Protein AF-A0A915M3C2-F1 (afdb_monomer)

Nearest PDB structures (foldseek):
  8i0p-assembly1_A  TM=9.711E-01  e=4.706E-33  Homo sapiens
  7abi-assembly1_A  TM=9.222E-01  e=9.169E-33  Homo sapiens
  7abg-assembly1_A  TM=9.222E-01  e=1.681E-32  Homo sapiens
  5m59-assembly2_F  TM=9.500E-01  e=2.027E-28  Thermochaetoides thermophila
  5m59-assembly4_B  TM=9.617E-01  e=8.687E-28  Thermochaetoides thermophila

Mean predicted aligned error: 11.45 Å

Secondary structure (DSSP, 8-state):
--HHHHHHHHHHHHHHHTT---PEEEEEE-TTSPEEEEEE--TTSS-----SS-HHHHHHHHTTHHHHTTSEEE--TT--SSSPEEEEEHHHHHHHHHTS-SSS--EEEEEEE--TT-TTEEEEEEEE--S-EE-SS-EE--SSPP--GGGTT-EEEEEEEEESS--SS--HHHHHHHHHHHHHHT--TTT-EEEEEEEETTEEEEEEEEE-HHHHHHHHH----SSS-TT--GGGEEE--EEEESS--

Foldseek 3Di:
DDPVVVVVVVVVVVVVVVPPQPWDWDWDADPVGDIDIDTHSDPPVVPPPDPPDPVVVFVVVLQCLLLQLVAEAEDPPQADPDAAEEEEESVVVSVQSSPDTLFWKFKWWWKFADDPVDRSYTYTDDTHGADWTGGLQDIDHDLDDDDDPVRPRIATQAMEMEHNADDPADFLRNLLVRLCSCVSVVHDQRRHWYWYWYDDVSYTYIWIKGFDPVSSVCSPPDPDPDRDGPPDDRNGMGTHHYHYDNPHD

pLDDT: mean 87.04, std 15.81, range [45.31, 98.75]

InterPro domains:
  IPR000555 JAB1/MPN/MOV34 metalloenzyme domain [PF01398] (82-181)
  IPR000555 JAB1/MPN/MOV34 metalloenzyme domain [SM00232] (81-214)
  IPR012984 PROCT domain [PF08084] (193-248)
  IPR027652 Pre-mRNA-processing-splicing factor 8 [PTHR11140] (1-248)
  IPR037518 MPN domain [PS50249] (85-215)

Organism: Meloidogyne javanica (NCBI:txid6303)

Radius of gyration: 26.61 Å; Cα contacts (8 Å, |Δi|>4): 424; chains: 1; bounding box: 48×57×86 Å

Solvent-accessible surface area (backbone atoms only — not comparable to full-atom values): 14373 Å² total; per-residue (Å²): 140,63,71,68,61,56,52,52,53,51,53,53,48,53,57,56,61,74,62,60,67,78,56,51,71,48,80,47,68,50,102,86,68,51,81,45,76,47,74,46,66,63,72,75,81,72,57,74,86,69,68,91,67,60,58,66,62,50,54,60,56,30,74,52,36,60,60,22,62,78,38,70,45,68,63,71,77,85,43,54,96,73,74,57,39,36,36,42,27,46,66,63,51,46,50,56,54,43,74,46,51,74,51,39,24,46,59,29,42,31,28,19,43,52,53,97,89,39,80,52,35,37,38,48,61,45,74,46,72,69,78,67,54,44,38,65,85,49,65,50,71,65,90,71,74,92,83,57,80,92,46,73,89,39,46,75,37,35,34,35,33,44,31,44,57,76,63,101,58,85,52,68,60,53,45,24,49,51,22,43,50,31,66,76,66,70,51,58,58,88,63,26,32,45,34,44,38,14,47,46,92,77,25,33,41,32,40,37,32,30,57,31,76,68,18,34,58,49,16,54,71,57,80,67,85,58,93,78,40,89,86,74,56,80,76,25,43,44,47,37,46,66,45,80,35,87,88,56,114

Sequence (249 aa):
PSQQRQQIAEIEKQTKEQSQLTATTTKSVNKHGDEIISATTSNYETQTFSSRTEWRVRAISSTNLHLRTQHIYVNSDDVKDTGYTYILPKNILKKFITISDLRTQIAGYIYGISPPDNPHVKEIRCIILPPQWGTHQVVHLPNQLPQHEFLKDLEPLGWMHTQPNELPQLSPQDVTMHSKIIHQNQWDGERSVIVTCSFTPGSVSLTAYRLTPSGYEWGRNNTDKGNNPKGYLPSHYEKVQMLLSDRFL

Structure (mmCIF, N/CA/C/O backbone):
data_AF-A0A915M3C2-F1
#
_entry.id   AF-A0A915M3C2-F1
#
loop_
_atom_site.group_PDB
_atom_site.id
_atom_site.type_symbol
_atom_site.label_atom_id
_atom_site.label_alt_id
_atom_site.label_comp_id
_atom_site.label_asym_id
_atom_site.label_entity_id
_atom_site.label_seq_id
_atom_site.pdbx_PDB_ins_code
_atom_site.Cartn_x
_atom_site.Cartn_y
_atom_site.Cartn_z
_atom_site.occupancy
_atom_site.B_iso_or_equiv
_atom_site.auth_seq_id
_atom_site.auth_comp_id
_atom_site.auth_asym_id
_atom_site.auth_atom_id
_atom_site.pdbx_PDB_model_num
ATOM 1 N N . PRO A 1 1 ? 9.561 36.415 56.291 1.00 51.59 1 PRO A N 1
ATOM 2 C CA . PRO A 1 1 ? 8.923 35.079 56.150 1.00 51.59 1 PRO A CA 1
ATOM 3 C C . PRO A 1 1 ? 8.039 35.063 54.890 1.00 51.59 1 PRO A C 1
ATOM 5 O O . PRO A 1 1 ? 6.980 35.674 54.879 1.00 51.59 1 PRO A O 1
ATOM 8 N N . SER A 1 2 ? 8.569 34.525 53.788 1.00 56.94 2 SER A N 1
ATOM 9 C CA . SER A 1 2 ? 8.128 34.794 52.411 1.00 56.94 2 SER A CA 1
ATOM 10 C C . SER A 1 2 ? 6.854 34.044 51.989 1.00 56.94 2 SER A C 1
ATOM 12 O O . SER A 1 2 ? 6.689 32.865 52.296 1.00 56.94 2 SER A O 1
ATOM 14 N N . GLN A 1 3 ? 6.001 34.718 51.206 1.00 54.69 3 GLN A N 1
ATOM 15 C CA . GLN A 1 3 ? 4.755 34.190 50.616 1.00 54.69 3 GLN A CA 1
ATOM 16 C C . GLN A 1 3 ? 4.956 32.897 49.796 1.00 54.69 3 GLN A C 1
ATOM 18 O O . GLN A 1 3 ? 4.073 32.046 49.757 1.00 54.69 3 GLN A O 1
ATOM 23 N N . GLN A 1 4 ? 6.150 32.679 49.232 1.00 57.00 4 GLN A N 1
ATOM 24 C CA . GLN A 1 4 ? 6.516 31.425 48.557 1.00 57.00 4 GLN A CA 1
ATOM 25 C C . GLN A 1 4 ? 6.449 30.190 49.471 1.00 57.00 4 GLN A C 1
ATOM 27 O O . GLN A 1 4 ? 6.062 29.121 49.011 1.00 57.00 4 GLN A O 1
ATOM 32 N N . ARG A 1 5 ? 6.775 30.305 50.768 1.00 60.06 5 ARG A N 1
ATOM 33 C CA . ARG A 1 5 ? 6.665 29.163 51.697 1.00 60.06 5 ARG A CA 1
ATOM 34 C C . ARG A 1 5 ? 5.214 28.799 52.012 1.00 60.06 5 ARG A C 1
ATOM 36 O O . ARG A 1 5 ? 4.943 27.635 52.277 1.00 60.06 5 ARG A O 1
ATOM 43 N N . GLN A 1 6 ? 4.295 29.764 51.968 1.00 60.78 6 GLN A N 1
ATOM 44 C CA . GLN A 1 6 ? 2.866 29.501 52.162 1.00 60.78 6 GLN A CA 1
ATOM 45 C C . GLN A 1 6 ? 2.251 28.812 50.937 1.00 60.78 6 GLN A C 1
ATOM 47 O O . GLN A 1 6 ? 1.520 27.844 51.112 1.00 60.78 6 GLN A O 1
ATOM 52 N N . GLN A 1 7 ? 2.635 29.211 49.719 1.00 60.62 7 GLN A N 1
ATOM 53 C CA . GLN A 1 7 ? 2.188 28.535 48.493 1.00 60.62 7 GLN A CA 1
ATOM 54 C C . GLN A 1 7 ? 2.705 27.093 48.390 1.00 60.62 7 GLN A C 1
ATOM 56 O O . GLN A 1 7 ? 1.958 26.202 48.002 1.00 60.62 7 GLN A O 1
ATOM 61 N N . ILE A 1 8 ? 3.954 26.828 48.791 1.00 62.38 8 ILE A N 1
ATOM 62 C CA . ILE A 1 8 ? 4.498 25.458 48.803 1.00 62.38 8 ILE A CA 1
ATOM 63 C C . ILE A 1 8 ? 3.765 24.586 49.835 1.00 62.38 8 ILE A C 1
ATOM 65 O O . ILE A 1 8 ? 3.443 23.438 49.541 1.00 62.38 8 ILE A O 1
ATOM 69 N N . ALA A 1 9 ? 3.432 25.138 51.007 1.00 64.06 9 ALA A N 1
ATOM 70 C CA . ALA A 1 9 ? 2.662 24.424 52.023 1.00 64.06 9 ALA A CA 1
ATOM 71 C C . ALA A 1 9 ? 1.217 24.129 51.575 1.00 64.06 9 ALA A C 1
ATOM 73 O O . ALA A 1 9 ? 0.686 23.074 51.913 1.00 64.06 9 ALA A O 1
ATOM 74 N N . GLU A 1 10 ? 0.586 25.018 50.799 1.00 62.12 10 GLU A N 1
ATOM 75 C CA . GLU A 1 10 ? -0.730 24.776 50.185 1.00 62.12 10 GLU A CA 1
ATOM 76 C C . GLU A 1 10 ? -0.678 23.705 49.089 1.00 62.12 10 GLU A C 1
ATOM 78 O O . GLU A 1 10 ? -1.546 22.833 49.057 1.00 62.12 10 GLU A O 1
ATOM 83 N N . ILE A 1 11 ? 0.362 23.707 48.247 1.00 60.25 11 ILE A N 1
ATOM 84 C CA . ILE A 1 11 ? 0.569 22.684 47.208 1.00 60.25 11 ILE A CA 1
ATOM 85 C C . ILE A 1 11 ? 0.847 21.310 47.842 1.00 60.25 11 ILE A C 1
ATOM 87 O O . ILE A 1 11 ? 0.288 20.302 47.405 1.00 60.25 11 ILE A O 1
ATOM 91 N N . GLU A 1 12 ? 1.641 21.242 48.915 1.00 59.09 12 GLU A N 1
ATOM 92 C CA . GLU A 1 12 ? 1.840 20.001 49.679 1.00 59.09 12 GLU A CA 1
ATOM 93 C C . GLU A 1 12 ? 0.549 19.522 50.360 1.00 59.09 12 GLU A C 1
ATOM 95 O O . GLU A 1 12 ? 0.303 18.314 50.423 1.00 59.09 12 GLU A O 1
ATOM 100 N N . LYS A 1 13 ? -0.305 20.443 50.834 1.00 56.78 13 LYS A N 1
ATOM 101 C CA . LYS A 1 13 ? -1.618 20.106 51.405 1.00 56.78 13 LYS A CA 1
ATOM 102 C C . LYS A 1 13 ? -2.566 19.537 50.347 1.00 56.78 13 LYS A C 1
ATOM 104 O O . LYS A 1 13 ? -3.162 18.492 50.587 1.00 56.78 13 LYS A O 1
ATOM 109 N N . GLN A 1 14 ? -2.626 20.147 49.162 1.00 50.62 14 GLN A N 1
ATOM 110 C CA . GLN A 1 14 ? -3.430 19.651 48.037 1.00 50.62 14 GLN A CA 1
ATOM 111 C C . GLN A 1 14 ? -2.932 18.293 47.516 1.00 50.62 14 GLN A C 1
ATOM 113 O O . GLN A 1 14 ? -3.736 17.420 47.194 1.00 50.62 14 GLN A O 1
ATOM 118 N N . THR A 1 15 ? -1.615 18.061 47.510 1.00 49.56 15 THR A N 1
ATOM 119 C CA . THR A 1 15 ? -1.029 16.770 47.099 1.00 49.56 15 THR A CA 1
ATOM 120 C C . THR A 1 15 ? -1.307 15.660 48.130 1.00 49.56 15 THR A C 1
ATOM 122 O O . THR A 1 15 ? -1.530 14.501 47.767 1.00 49.56 15 THR A O 1
ATOM 125 N N . LYS A 1 16 ? -1.371 16.001 49.428 1.00 50.16 16 LYS A N 1
ATOM 126 C CA . LYS A 1 16 ? -1.800 15.080 50.499 1.00 50.16 16 LYS A CA 1
ATOM 127 C C . LYS A 1 16 ? -3.303 14.792 50.487 1.00 50.16 16 LYS A C 1
ATOM 129 O O . LYS A 1 16 ? -3.703 13.683 50.821 1.00 50.16 16 LYS A O 1
ATOM 134 N N . GLU A 1 17 ? -4.136 15.745 50.078 1.00 46.75 17 GLU A N 1
ATOM 135 C CA . GLU A 1 17 ? -5.586 15.530 49.959 1.00 46.75 17 GLU A CA 1
ATOM 136 C C . GLU A 1 17 ? -5.953 14.689 48.723 1.00 46.75 17 GLU A C 1
ATOM 138 O O . GLU A 1 17 ? -6.854 13.858 48.803 1.00 46.75 17 GLU A O 1
ATOM 143 N N . GLN A 1 18 ? -5.193 14.777 47.622 1.00 45.31 18 GLN A N 1
ATOM 144 C CA . GLN A 1 18 ? -5.354 13.887 46.457 1.00 45.31 18 GLN A CA 1
ATOM 145 C C . GLN A 1 18 ? -4.865 12.445 46.675 1.00 45.31 18 GLN A C 1
ATOM 147 O O . GLN A 1 18 ? -5.149 11.570 45.858 1.00 45.31 18 GLN A O 1
ATOM 152 N N . SER A 1 19 ? -4.155 12.175 47.773 1.00 46.22 19 SER A N 1
ATOM 153 C CA . SER A 1 19 ? -3.718 10.831 48.174 1.00 46.22 19 SER A CA 1
ATOM 154 C C . SER A 1 19 ? -4.586 10.230 49.288 1.00 46.22 19 SER A C 1
ATOM 156 O O . SER A 1 19 ? -4.181 9.279 49.957 1.00 46.22 19 SER A O 1
ATOM 158 N N . GLN A 1 20 ? -5.817 10.724 49.468 1.00 47.53 20 GLN A N 1
ATOM 159 C CA . GLN A 1 20 ? -6.833 9.990 50.217 1.00 47.53 20 GLN A CA 1
ATOM 160 C C . GLN A 1 20 ? -7.342 8.812 49.380 1.00 47.53 20 GLN A C 1
ATOM 162 O O . GLN A 1 20 ? -8.212 8.950 48.521 1.00 47.53 20 GLN A O 1
ATOM 167 N N . LEU A 1 21 ? -6.782 7.632 49.652 1.00 49.56 21 LEU A N 1
ATOM 168 C CA . LEU A 1 21 ? -7.315 6.335 49.236 1.00 49.56 21 LEU A CA 1
ATOM 169 C C . LEU A 1 21 ? -8.803 6.269 49.616 1.00 49.56 21 LEU A C 1
ATOM 171 O O . LEU A 1 21 ? -9.144 6.132 50.791 1.00 49.56 21 LEU A O 1
ATOM 175 N N . THR A 1 22 ? -9.699 6.406 48.639 1.00 52.72 22 THR A N 1
ATOM 176 C CA . THR A 1 22 ? -11.142 6.298 48.871 1.00 52.72 22 THR A CA 1
ATOM 177 C C . THR A 1 22 ? -11.473 4.822 49.087 1.00 52.72 22 THR A C 1
ATOM 179 O O . THR A 1 22 ? -11.642 4.061 48.137 1.00 52.72 22 THR A O 1
ATOM 182 N N . ALA A 1 23 ? -11.491 4.387 50.348 1.00 56.16 23 ALA A N 1
ATOM 183 C CA . ALA A 1 23 ? -11.827 3.014 50.703 1.00 56.16 23 ALA A CA 1
ATOM 184 C C . ALA A 1 23 ? -13.285 2.727 50.317 1.00 56.16 23 ALA A C 1
ATOM 186 O O . ALA A 1 23 ? -14.209 3.343 50.850 1.00 56.16 23 ALA A O 1
ATOM 187 N N . THR A 1 24 ? -13.508 1.795 49.390 1.00 56.91 24 THR A N 1
ATOM 188 C CA . THR A 1 24 ? -14.869 1.396 49.011 1.00 56.91 24 THR A CA 1
ATOM 189 C C . THR A 1 24 ? -15.350 0.341 50.000 1.00 56.91 24 THR A C 1
ATOM 191 O O . THR A 1 24 ? -14.728 -0.711 50.150 1.00 56.91 24 THR A O 1
ATOM 194 N N . THR A 1 25 ? -16.435 0.632 50.721 1.00 67.94 25 THR A N 1
ATOM 195 C CA . THR A 1 25 ? -17.035 -0.307 51.678 1.00 67.94 25 THR A CA 1
ATOM 196 C C . THR A 1 25 ? -18.137 -1.108 50.992 1.00 67.94 25 THR A C 1
ATOM 198 O O . THR A 1 25 ? -19.118 -0.534 50.527 1.00 67.94 25 THR A O 1
ATOM 201 N N . THR A 1 26 ? -17.996 -2.432 50.943 1.00 69.62 26 THR A N 1
ATOM 202 C CA . THR A 1 26 ? -19.038 -3.338 50.440 1.00 69.62 26 THR A CA 1
ATOM 203 C C . THR A 1 26 ? -19.725 -4.017 51.621 1.00 69.62 26 THR A C 1
ATOM 205 O O . THR A 1 26 ? -19.062 -4.647 52.446 1.00 69.62 26 THR A O 1
ATOM 208 N N . LYS A 1 27 ? -21.055 -3.891 51.705 1.00 72.69 27 LYS A N 1
ATOM 209 C CA . LYS A 1 27 ? -21.887 -4.634 52.660 1.00 72.69 27 LYS A CA 1
ATOM 210 C C . LYS A 1 27 ? -22.440 -5.890 51.993 1.00 72.69 27 LYS A C 1
ATOM 212 O O . LYS A 1 27 ? -23.071 -5.800 50.943 1.00 72.69 27 LYS A O 1
ATOM 217 N N . SER A 1 28 ? -22.227 -7.045 52.610 1.00 72.44 28 SER A N 1
ATOM 218 C CA . SER A 1 28 ? -22.814 -8.325 52.197 1.00 72.44 28 SER A CA 1
ATOM 219 C C . SER A 1 28 ? -23.406 -9.037 53.412 1.00 72.44 28 SER A C 1
ATOM 221 O O . SER A 1 28 ? -23.013 -8.747 54.538 1.00 72.44 28 SER A O 1
ATOM 223 N N . VAL A 1 29 ? -24.371 -9.933 53.209 1.00 72.88 29 VAL A N 1
ATOM 224 C CA . VAL A 1 29 ? -25.050 -10.653 54.299 1.00 72.88 29 VAL A CA 1
ATOM 225 C C . VAL A 1 29 ? -24.794 -12.144 54.132 1.00 72.88 29 VAL A C 1
ATOM 227 O O . VAL A 1 29 ? -24.923 -12.677 53.028 1.00 72.88 29 VAL A O 1
ATOM 230 N N . ASN A 1 30 ? -24.390 -12.820 55.208 1.00 68.06 30 ASN A N 1
ATOM 231 C CA . ASN A 1 30 ? -24.167 -14.263 55.170 1.00 68.06 30 ASN A CA 1
ATOM 232 C C . ASN A 1 30 ? -25.503 -15.040 55.221 1.00 68.06 30 ASN A C 1
ATOM 234 O O . ASN A 1 30 ? -26.569 -14.487 55.486 1.00 68.06 30 ASN A O 1
ATOM 238 N N . LYS A 1 31 ? -25.458 -16.361 55.011 1.00 64.44 31 LYS A N 1
ATOM 239 C CA . LYS A 1 31 ? -26.645 -17.243 55.060 1.00 64.44 31 LYS A CA 1
ATOM 240 C C . LYS A 1 31 ? -27.363 -17.296 56.424 1.00 64.44 31 LYS A C 1
ATOM 242 O O . LYS A 1 31 ? -28.424 -17.902 56.517 1.00 64.44 31 LYS A O 1
ATOM 247 N N . HIS A 1 32 ? -26.772 -16.714 57.466 1.00 68.62 32 HIS A N 1
ATOM 248 C CA . HIS A 1 32 ? -27.311 -16.632 58.823 1.00 68.62 32 HIS A CA 1
ATOM 249 C C . HIS A 1 32 ? -27.828 -15.226 59.178 1.00 68.62 32 HIS A C 1
ATOM 251 O O . HIS A 1 32 ? -28.360 -15.049 60.268 1.00 68.62 32 HIS A O 1
ATOM 257 N N . GLY A 1 33 ? -27.755 -14.257 58.255 1.00 68.69 33 GLY A N 1
ATOM 258 C CA . GLY A 1 33 ? -28.262 -12.898 58.457 1.00 68.69 33 GLY A CA 1
ATOM 259 C C . GLY A 1 33 ? -27.255 -11.912 59.056 1.00 68.69 33 GLY A C 1
ATOM 260 O O . GLY A 1 33 ? -27.627 -10.766 59.294 1.00 68.69 33 GLY A O 1
ATOM 261 N N . ASP A 1 34 ? -25.996 -12.307 59.265 1.00 72.56 34 ASP A N 1
ATOM 262 C CA . ASP A 1 34 ? -24.979 -11.401 59.804 1.00 72.56 34 ASP A CA 1
ATOM 263 C C . ASP A 1 34 ? -24.450 -10.460 58.713 1.00 72.56 34 ASP A C 1
ATOM 265 O O . ASP A 1 34 ? -24.088 -10.900 57.612 1.00 72.56 34 ASP A O 1
ATOM 269 N N . GLU A 1 35 ? -24.368 -9.164 59.032 1.00 69.50 35 GLU A N 1
ATOM 270 C CA . GLU A 1 35 ? -23.760 -8.157 58.160 1.00 69.50 35 GLU A CA 1
ATOM 271 C C . GLU A 1 35 ? -22.232 -8.312 58.138 1.00 69.50 35 GLU A C 1
ATOM 273 O O . GLU A 1 35 ? -21.544 -8.093 59.134 1.00 69.50 35 GLU A O 1
ATOM 278 N N . ILE A 1 36 ? -21.684 -8.632 56.967 1.00 70.12 36 ILE A N 1
ATOM 279 C CA . ILE A 1 36 ? -20.250 -8.599 56.685 1.00 70.12 36 ILE A CA 1
ATOM 280 C C . ILE A 1 36 ? -19.937 -7.278 55.980 1.00 70.12 36 ILE A C 1
ATOM 282 O O . ILE A 1 36 ? -20.388 -7.026 54.857 1.00 70.12 36 ILE A O 1
ATOM 286 N N . ILE A 1 37 ? -19.134 -6.441 56.636 1.00 70.38 37 ILE A N 1
ATOM 287 C CA . ILE A 1 37 ? -18.667 -5.157 56.110 1.00 70.38 37 ILE A CA 1
ATOM 288 C C . ILE A 1 37 ? -17.200 -5.316 55.702 1.00 70.38 37 ILE A C 1
ATOM 290 O O . ILE A 1 37 ? -16.331 -5.440 56.561 1.00 70.38 37 ILE A O 1
ATOM 294 N N . SER A 1 38 ? -16.922 -5.315 54.397 1.00 65.69 38 SER A N 1
ATOM 295 C CA . SER A 1 38 ? -15.554 -5.372 53.867 1.00 65.69 38 SER A CA 1
ATOM 296 C C . SER A 1 38 ? -15.143 -3.999 53.342 1.00 65.69 38 SER A C 1
ATOM 298 O O . SER A 1 38 ? -15.817 -3.439 52.475 1.00 65.69 38 SER A O 1
ATOM 300 N N . ALA A 1 39 ? -14.055 -3.441 53.872 1.00 60.50 39 ALA A N 1
ATOM 301 C CA . ALA A 1 39 ? -13.494 -2.167 53.433 1.00 60.50 39 ALA A CA 1
ATOM 302 C C . ALA A 1 39 ? -12.244 -2.424 52.584 1.00 60.50 39 ALA A C 1
ATOM 304 O O . ALA A 1 39 ? -11.220 -2.868 53.102 1.00 60.50 39 ALA A O 1
ATOM 305 N N . THR A 1 40 ? -12.324 -2.137 51.285 1.00 59.69 40 THR A N 1
ATOM 306 C CA . THR A 1 40 ? -11.204 -2.337 50.360 1.00 59.69 40 THR A CA 1
ATOM 307 C C . THR A 1 40 ? -10.531 -0.999 50.075 1.00 59.69 40 THR A C 1
ATOM 309 O O . THR A 1 40 ? -11.153 -0.073 49.555 1.00 59.69 40 THR A O 1
ATOM 312 N N . THR A 1 41 ? -9.249 -0.890 50.432 1.00 60.12 41 THR A N 1
ATOM 313 C CA . THR A 1 41 ? -8.418 0.320 50.278 1.00 60.12 41 THR A CA 1
ATOM 314 C C . THR A 1 41 ? -7.547 0.308 49.018 1.00 60.12 41 THR A C 1
ATOM 316 O O . THR A 1 41 ? -6.893 1.304 48.724 1.00 60.12 41 THR A O 1
ATOM 319 N N . SER A 1 42 ? -7.516 -0.797 48.264 1.00 56.03 42 SER A N 1
ATOM 320 C CA . SER A 1 42 ? -6.669 -0.948 47.075 1.00 56.03 42 SER A CA 1
ATOM 321 C C . SER A 1 42 ? -7.404 -0.542 45.793 1.00 56.03 42 SER A C 1
ATOM 323 O O . SER A 1 42 ? -8.381 -1.177 45.407 1.00 56.03 42 SER A O 1
ATOM 325 N N . ASN A 1 43 ? -6.879 0.463 45.082 1.00 53.41 43 ASN A N 1
ATOM 326 C CA . ASN A 1 43 ? -7.354 0.909 43.758 1.00 53.41 43 ASN A CA 1
ATOM 327 C C . ASN A 1 43 ? -7.222 -0.154 42.647 1.00 53.41 43 ASN A C 1
ATOM 329 O O . ASN A 1 43 ? -7.647 0.084 41.517 1.00 53.41 43 ASN A O 1
ATOM 333 N N . TYR A 1 44 ? -6.572 -1.287 42.923 1.00 52.06 44 TYR A N 1
ATOM 334 C CA . TYR A 1 44 ? -6.281 -2.313 41.923 1.00 52.06 44 TYR A CA 1
ATOM 335 C C . TYR A 1 44 ? -7.544 -3.045 41.440 1.00 52.06 44 TYR A C 1
ATOM 337 O O . TYR A 1 44 ? -7.662 -3.342 40.256 1.00 52.06 44 TYR A O 1
ATOM 345 N N . GLU A 1 45 ? -8.515 -3.282 42.324 1.00 53.91 45 GLU A N 1
ATOM 346 C CA . GLU A 1 45 ? -9.717 -4.075 42.010 1.00 53.91 45 GLU A CA 1
ATOM 347 C C . GLU A 1 45 ? -10.893 -3.227 41.490 1.00 53.91 45 GLU A C 1
ATOM 349 O O . GLU A 1 45 ? -11.825 -3.758 40.891 1.00 53.91 45 GLU A O 1
ATOM 354 N N . THR A 1 46 ? -10.834 -1.898 41.644 1.00 51.38 46 THR A N 1
ATOM 355 C CA . THR A 1 46 ? -11.799 -0.938 41.073 1.00 51.38 46 THR A CA 1
ATOM 356 C C . THR A 1 46 ? -11.465 -0.517 39.645 1.00 51.38 46 THR A C 1
ATOM 358 O O . THR A 1 46 ? -12.284 0.135 38.993 1.00 51.38 46 THR A O 1
ATOM 361 N N . GLN A 1 47 ? -10.295 -0.890 39.114 1.00 52.78 47 GLN A N 1
ATOM 362 C CA . GLN A 1 47 ? -10.012 -0.716 37.692 1.00 52.78 47 GLN A CA 1
ATOM 363 C C . GLN A 1 47 ? -10.825 -1.736 36.898 1.00 52.78 47 GLN A C 1
ATOM 365 O O . GLN A 1 47 ? -10.358 -2.824 36.569 1.00 52.78 47 GLN A O 1
ATOM 370 N N . THR A 1 48 ? -12.063 -1.371 36.562 1.00 49.34 48 THR A N 1
ATOM 371 C CA . THR A 1 48 ? -12.800 -2.051 35.500 1.00 49.34 48 THR A CA 1
ATOM 372 C C . THR A 1 48 ? -11.907 -2.047 34.265 1.00 49.34 48 THR A C 1
ATOM 374 O O . THR A 1 48 ? -11.584 -0.986 33.726 1.00 49.34 48 THR A O 1
ATOM 377 N N . PHE A 1 49 ? -11.464 -3.230 33.842 1.00 45.34 49 PHE A N 1
ATOM 378 C CA . PHE A 1 49 ? -10.705 -3.406 32.614 1.00 45.34 49 PHE A CA 1
ATOM 379 C C . PHE A 1 49 ? -11.601 -3.009 31.433 1.00 45.34 49 PHE A C 1
ATOM 381 O O . PHE A 1 49 ? -12.347 -3.809 30.878 1.00 45.34 49 PHE A O 1
ATOM 388 N N . SER A 1 50 ? -11.564 -1.731 31.069 1.00 49.69 50 SER A N 1
ATOM 389 C CA . SER A 1 50 ? -12.060 -1.248 29.790 1.00 49.69 50 SER A CA 1
ATOM 390 C C . SER A 1 50 ? -10.987 -1.579 28.762 1.00 49.69 50 SER A C 1
ATOM 392 O O . SER A 1 50 ? -9.867 -1.056 28.819 1.00 49.69 50 SER A O 1
ATOM 394 N N . SER A 1 51 ? -11.301 -2.463 27.813 1.00 48.28 51 SER A N 1
ATOM 395 C CA . SER A 1 51 ? -10.461 -2.588 26.630 1.00 48.28 51 SER A CA 1
ATOM 396 C C . SER A 1 51 ? -10.445 -1.219 25.944 1.00 48.28 51 SER A C 1
ATOM 398 O O . SER A 1 51 ? -11.454 -0.804 25.380 1.00 48.28 51 SER A O 1
ATOM 400 N N . ARG A 1 52 ? -9.304 -0.518 25.967 1.00 54.84 52 ARG A N 1
ATOM 401 C CA . ARG A 1 52 ? -9.130 0.822 25.360 1.00 54.84 52 ARG A CA 1
ATOM 402 C C . ARG A 1 52 ? -9.449 0.880 23.855 1.00 54.84 52 ARG A C 1
ATOM 404 O O . ARG A 1 52 ? -9.453 1.950 23.251 1.00 54.84 52 ARG A O 1
ATOM 411 N N . THR A 1 53 ? -9.687 -0.268 23.232 1.00 57.50 53 THR A N 1
ATOM 412 C CA . THR A 1 53 ? -10.204 -0.432 21.875 1.00 57.50 53 THR A CA 1
ATOM 413 C C . THR A 1 53 ? -11.677 -0.822 21.921 1.00 57.50 53 THR A C 1
ATOM 415 O O . THR A 1 53 ? -12.009 -2.005 21.936 1.00 57.50 53 THR A O 1
ATOM 418 N N . GLU A 1 54 ? -12.553 0.182 21.888 1.00 76.12 54 GLU A N 1
ATOM 419 C CA . GLU A 1 54 ? -14.001 0.038 21.691 1.00 76.12 54 GLU A CA 1
ATOM 420 C C . GLU A 1 54 ? -14.301 -0.569 20.308 1.00 76.12 54 GLU A C 1
ATOM 422 O O . GLU A 1 54 ? -14.584 0.125 19.326 1.00 76.12 54 GLU A O 1
ATOM 427 N N . TRP A 1 55 ? -14.191 -1.894 20.206 1.00 86.19 55 TRP A N 1
ATOM 428 C CA . TRP A 1 55 ? -14.438 -2.645 18.974 1.00 86.19 55 TRP A CA 1
ATOM 429 C C . TRP A 1 55 ? -15.866 -2.442 18.460 1.00 86.19 55 TRP A C 1
ATOM 431 O O . TRP A 1 55 ? -16.079 -2.464 17.254 1.00 86.19 55 TRP A O 1
ATOM 441 N N . ARG A 1 56 ? -16.833 -2.185 19.354 1.00 90.50 56 ARG A N 1
ATOM 442 C CA . ARG A 1 56 ? -18.233 -1.920 18.994 1.00 90.50 56 ARG A CA 1
ATOM 443 C C . ARG A 1 56 ? -18.374 -0.639 18.185 1.00 90.50 56 ARG A C 1
ATOM 445 O O . ARG A 1 56 ? -18.964 -0.660 17.111 1.00 90.50 56 ARG A O 1
ATOM 452 N N . VAL A 1 57 ? -17.785 0.456 18.671 1.00 90.50 57 VAL A N 1
ATOM 453 C CA . VAL A 1 57 ? -17.800 1.748 17.967 1.00 90.50 57 VAL A CA 1
ATOM 454 C C . VAL A 1 57 ? -17.137 1.605 16.600 1.00 90.50 57 VAL A C 1
ATOM 456 O O . VAL A 1 57 ? -17.662 2.080 15.600 1.00 90.50 57 VAL A O 1
ATOM 459 N N . ARG A 1 58 ? -16.013 0.884 16.531 1.00 91.00 58 ARG A N 1
ATOM 460 C CA . ARG A 1 58 ? -15.320 0.609 15.265 1.00 91.00 58 ARG A CA 1
ATOM 461 C C . ARG A 1 58 ? -16.129 -0.258 14.304 1.00 91.00 58 ARG A C 1
ATOM 463 O O . ARG A 1 58 ? -16.160 0.046 13.115 1.00 91.00 58 ARG A O 1
ATOM 470 N N . ALA A 1 59 ? -16.805 -1.288 14.803 1.00 93.19 59 ALA A N 1
ATOM 471 C CA . ALA A 1 59 ? -17.661 -2.151 13.997 1.00 93.19 59 ALA A CA 1
ATOM 472 C C . ALA A 1 59 ? -18.825 -1.360 13.384 1.00 93.19 59 ALA A C 1
ATOM 474 O O . ALA A 1 59 ? -19.069 -1.474 12.187 1.00 93.19 59 ALA A O 1
ATOM 475 N N . ILE A 1 60 ? -19.474 -0.495 14.175 1.00 93.69 60 ILE A N 1
ATOM 476 C CA . ILE A 1 60 ? -20.530 0.407 13.693 1.00 93.69 60 ILE A CA 1
ATOM 477 C C . ILE A 1 60 ? -19.968 1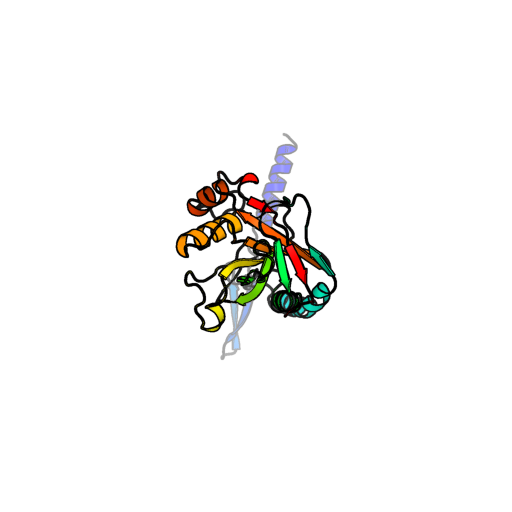.373 12.647 1.00 93.69 60 ILE A C 1
ATOM 479 O O . ILE A 1 60 ? -20.535 1.519 11.573 1.00 93.69 60 ILE A O 1
ATOM 483 N N . SER A 1 61 ? -18.823 2.007 12.903 1.00 92.62 61 SER A N 1
ATOM 484 C CA . SER A 1 61 ? -18.229 2.934 11.933 1.00 92.62 61 SER A CA 1
ATOM 485 C C . SER A 1 61 ? -17.810 2.248 10.628 1.00 92.62 61 SER A C 1
ATOM 487 O O . SER A 1 61 ? -17.903 2.853 9.559 1.00 92.62 61 SER A O 1
ATOM 489 N N . SER A 1 62 ? -17.379 0.985 10.693 1.00 94.00 62 SER A N 1
ATOM 490 C CA . SER A 1 62 ? -16.938 0.221 9.521 1.00 94.00 62 SER A CA 1
ATOM 491 C C . SER A 1 62 ? -18.086 -0.101 8.558 1.00 94.00 62 SER A C 1
ATOM 493 O O . SER A 1 62 ? -17.847 -0.219 7.357 1.00 94.00 62 SER A O 1
ATOM 495 N N . THR A 1 63 ? -19.348 -0.122 9.016 1.00 94.88 63 THR A N 1
ATOM 496 C CA . THR A 1 63 ? -20.506 -0.290 8.113 1.00 94.88 63 THR A CA 1
ATOM 497 C C . THR A 1 63 ? -20.618 0.844 7.094 1.00 94.88 63 THR A C 1
ATOM 499 O O . THR A 1 63 ? -21.180 0.657 6.017 1.00 94.88 63 THR A O 1
ATOM 502 N N . ASN A 1 64 ? -20.039 2.009 7.395 1.00 95.50 64 ASN A N 1
ATOM 503 C CA . ASN A 1 64 ? -20.076 3.199 6.548 1.00 95.50 64 ASN A CA 1
ATOM 504 C C . ASN A 1 64 ? -18.860 3.328 5.614 1.00 95.50 64 ASN A C 1
ATOM 506 O O . ASN A 1 64 ? -18.774 4.300 4.865 1.00 95.50 64 ASN A O 1
ATOM 510 N N . LEU A 1 65 ? -17.926 2.365 5.606 1.00 96.56 65 LEU A N 1
ATOM 511 C CA . LEU A 1 65 ? -16.742 2.410 4.730 1.00 96.56 65 LEU A CA 1
ATOM 512 C C . LEU A 1 65 ? -17.106 2.467 3.242 1.00 96.56 65 LEU A C 1
ATOM 514 O O . LEU A 1 65 ? -16.417 3.124 2.465 1.00 96.56 65 LEU A O 1
ATOM 518 N N . HIS A 1 66 ? -18.224 1.850 2.855 1.00 96.44 66 HIS A N 1
ATOM 519 C CA . HIS A 1 66 ? -18.718 1.876 1.480 1.00 96.44 66 HIS A CA 1
ATOM 520 C C . HIS A 1 66 ? -19.002 3.304 0.974 1.00 96.44 66 HIS A C 1
ATOM 522 O O . HIS A 1 66 ? -18.805 3.570 -0.209 1.00 96.44 66 HIS A O 1
ATOM 528 N N . LEU A 1 67 ? -19.390 4.247 1.844 1.00 97.38 67 LEU A N 1
ATOM 529 C CA . LEU A 1 67 ? -19.634 5.644 1.456 1.00 97.38 67 LEU A CA 1
ATOM 530 C C . LEU A 1 67 ? -18.352 6.321 0.958 1.00 97.38 67 LEU A C 1
ATOM 532 O O . LEU A 1 67 ? -18.373 7.059 -0.022 1.00 97.38 67 LEU A O 1
ATOM 536 N N . ARG A 1 68 ? -17.207 5.993 1.564 1.00 97.31 68 ARG A N 1
ATOM 537 C CA . ARG A 1 68 ? -15.899 6.544 1.176 1.00 97.31 68 ARG A CA 1
ATOM 538 C C . ARG A 1 68 ? -15.469 6.097 -0.218 1.00 97.31 68 ARG A C 1
ATOM 540 O O . ARG A 1 68 ? -14.682 6.775 -0.864 1.00 97.31 68 ARG A O 1
ATOM 547 N N . THR A 1 69 ? -16.010 4.983 -0.712 1.00 96.44 69 THR A N 1
ATOM 548 C CA . THR A 1 69 ? -15.700 4.472 -2.054 1.00 96.44 69 THR A CA 1
ATOM 549 C C . THR A 1 69 ? -16.251 5.337 -3.193 1.00 96.44 69 THR A C 1
ATOM 551 O O . THR A 1 69 ? -15.891 5.122 -4.352 1.00 96.44 69 THR A O 1
ATOM 554 N N . GLN A 1 70 ? -17.117 6.306 -2.875 1.00 95.81 70 GLN A N 1
ATOM 555 C CA . GLN A 1 70 ? -17.628 7.302 -3.819 1.00 95.81 70 GLN A CA 1
ATOM 556 C C . GLN A 1 70 ? -16.599 8.404 -4.106 1.00 95.81 70 GLN A C 1
ATOM 558 O O . GLN A 1 70 ? -16.596 8.971 -5.196 1.00 95.81 70 GLN A O 1
ATOM 563 N N . HIS A 1 71 ? -15.702 8.670 -3.152 1.00 97.31 71 HIS A N 1
ATOM 564 C CA . HIS A 1 71 ? -14.697 9.726 -3.228 1.00 97.31 71 HIS A CA 1
ATOM 565 C C . HIS A 1 71 ? -13.310 9.127 -3.010 1.00 97.31 71 HIS A C 1
ATOM 567 O O . HIS A 1 71 ? -12.835 9.007 -1.881 1.00 97.31 71 HIS A O 1
ATOM 573 N N . ILE A 1 72 ? -12.677 8.727 -4.113 1.00 97.69 72 ILE A N 1
ATOM 574 C CA . ILE A 1 72 ? -11.331 8.157 -4.119 1.00 97.69 72 ILE A CA 1
ATOM 575 C C . ILE A 1 72 ? -10.419 9.091 -4.908 1.00 97.69 72 ILE A C 1
ATOM 577 O O . ILE A 1 72 ? -10.676 9.364 -6.081 1.00 97.69 72 ILE A O 1
ATOM 581 N N . TYR A 1 73 ? -9.349 9.540 -4.265 1.00 97.19 73 TYR A N 1
ATOM 582 C CA . TYR A 1 73 ? -8.315 10.384 -4.847 1.00 97.19 73 TYR A CA 1
ATOM 583 C C . TYR A 1 73 ? -7.029 9.579 -5.023 1.00 97.19 73 TYR A C 1
ATOM 585 O O . TYR A 1 73 ? -6.729 8.695 -4.222 1.00 97.19 73 TYR A O 1
ATOM 593 N N . VAL A 1 74 ? -6.270 9.883 -6.073 1.00 96.44 74 VAL A N 1
ATOM 594 C CA . VAL A 1 74 ? -4.939 9.311 -6.300 1.00 96.44 74 VAL A CA 1
ATOM 595 C C . VAL A 1 74 ? -3.936 10.451 -6.292 1.00 96.44 74 VAL A C 1
ATOM 597 O O . VAL A 1 74 ? -4.036 11.364 -7.113 1.00 96.44 74 VAL A O 1
ATOM 600 N N . ASN A 1 75 ? -2.986 10.408 -5.362 1.00 93.12 75 ASN A N 1
ATOM 601 C CA . ASN A 1 75 ? -1.910 11.382 -5.302 1.00 93.12 75 ASN A CA 1
ATOM 602 C C . ASN A 1 75 ? -0.983 11.171 -6.504 1.00 93.12 75 ASN A C 1
ATOM 604 O O . ASN A 1 75 ? -0.413 10.094 -6.674 1.00 93.12 75 ASN A O 1
ATOM 608 N N . SER A 1 76 ? -0.873 12.205 -7.335 1.00 84.69 76 SER A N 1
ATOM 609 C CA . SER A 1 76 ? -0.026 12.215 -8.534 1.00 84.69 76 SER A CA 1
ATOM 610 C C . SER A 1 76 ? 1.081 13.273 -8.442 1.00 84.69 76 SER A C 1
ATOM 612 O O . SER A 1 76 ? 1.753 13.549 -9.430 1.00 84.69 76 SER A O 1
ATOM 614 N N . ASP A 1 77 ? 1.269 13.876 -7.265 1.00 85.06 77 ASP A N 1
ATOM 615 C CA . ASP A 1 77 ? 2.246 14.944 -7.062 1.00 85.06 77 ASP A CA 1
ATOM 616 C C . ASP A 1 77 ? 3.657 14.357 -6.984 1.00 85.06 77 ASP A C 1
ATOM 618 O O . ASP A 1 77 ? 3.867 13.358 -6.291 1.00 85.06 77 ASP A O 1
ATOM 622 N N . ASP A 1 78 ? 4.628 15.004 -7.632 1.00 82.19 78 ASP A N 1
ATOM 623 C CA . ASP A 1 78 ? 6.048 14.610 -7.649 1.00 82.19 78 ASP A CA 1
ATOM 624 C C . ASP A 1 78 ? 6.312 13.188 -8.182 1.00 82.19 78 ASP A C 1
ATOM 626 O O . ASP A 1 78 ? 7.324 12.558 -7.856 1.00 82.19 78 ASP A O 1
ATOM 630 N N . VAL A 1 79 ? 5.402 12.661 -9.003 1.00 85.69 79 VAL A N 1
ATOM 631 C CA . VAL A 1 79 ? 5.603 11.387 -9.694 1.00 85.69 79 VAL A CA 1
ATOM 632 C C . VAL A 1 79 ? 6.589 11.593 -10.840 1.00 85.69 79 VAL A C 1
ATOM 634 O O . VAL A 1 79 ? 6.436 12.495 -11.661 1.00 85.69 79 VAL A O 1
ATOM 637 N N . LYS A 1 80 ? 7.620 10.749 -10.901 1.00 79.38 80 LYS A N 1
ATOM 638 C CA . LYS A 1 80 ? 8.556 10.747 -12.028 1.00 79.38 80 LYS A CA 1
ATOM 639 C C . LYS A 1 80 ? 7.911 10.079 -13.242 1.00 79.38 80 LYS A C 1
ATOM 641 O O . LYS A 1 80 ? 7.352 8.994 -13.114 1.00 79.38 80 LYS A O 1
ATOM 646 N N . ASP A 1 81 ? 8.128 10.646 -14.428 1.00 73.06 81 ASP A N 1
ATOM 647 C CA . ASP A 1 81 ? 7.726 10.042 -15.715 1.00 73.06 81 ASP A CA 1
ATOM 648 C C . ASP A 1 81 ? 8.528 8.777 -16.083 1.00 73.06 81 ASP A C 1
ATOM 650 O O . ASP A 1 81 ? 8.302 8.149 -17.117 1.00 73.06 81 ASP A O 1
ATOM 654 N N . THR A 1 82 ? 9.493 8.385 -15.249 1.00 76.12 82 THR A N 1
ATOM 655 C CA . THR A 1 82 ? 10.346 7.216 -15.462 1.00 76.12 82 THR A CA 1
ATOM 656 C C . THR A 1 82 ? 9.941 6.080 -14.533 1.00 76.12 82 THR A C 1
ATOM 658 O O . THR A 1 82 ? 9.995 6.232 -13.314 1.00 76.12 82 THR A O 1
ATOM 661 N N . GLY A 1 83 ? 9.614 4.922 -15.101 1.00 87.38 83 GLY A N 1
ATOM 662 C CA . GLY A 1 83 ? 9.289 3.710 -14.352 1.00 87.38 83 GLY A CA 1
ATOM 663 C C . GLY A 1 83 ? 8.057 3.011 -14.912 1.00 87.38 83 GLY A C 1
ATOM 664 O O . GLY A 1 83 ? 7.663 3.233 -16.057 1.00 87.38 83 GLY A O 1
ATOM 665 N N . TYR A 1 84 ? 7.462 2.142 -14.100 1.00 95.00 84 TYR A N 1
ATOM 666 C CA . TYR A 1 84 ? 6.214 1.469 -14.441 1.00 95.00 84 TYR A CA 1
ATOM 667 C C . TYR A 1 84 ? 5.002 2.300 -14.013 1.00 95.00 84 TYR A C 1
ATOM 669 O O . TYR A 1 84 ? 5.023 2.950 -12.968 1.00 95.00 84 TYR A O 1
ATOM 677 N N . THR A 1 85 ? 3.926 2.224 -14.794 1.00 96.06 85 THR A N 1
ATOM 678 C CA . THR A 1 85 ? 2.608 2.752 -14.414 1.00 96.06 85 THR A CA 1
ATOM 679 C C . THR A 1 85 ? 1.714 1.617 -13.936 1.00 96.06 85 THR A C 1
ATOM 681 O O . THR A 1 85 ? 1.494 0.653 -14.668 1.00 96.06 85 THR A O 1
ATOM 684 N N . TYR A 1 86 ? 1.159 1.741 -12.732 1.00 97.38 86 TYR A N 1
ATOM 685 C CA . TYR A 1 86 ? 0.318 0.711 -12.123 1.00 97.38 86 TYR A CA 1
ATOM 686 C C . TYR A 1 86 ? -1.160 1.039 -12.316 1.00 97.38 86 TYR A C 1
ATOM 688 O O . TYR A 1 86 ? -1.604 2.147 -12.021 1.00 97.38 86 TYR A O 1
ATOM 696 N N . ILE A 1 87 ? -1.946 0.078 -12.792 1.00 97.94 87 ILE A N 1
ATOM 697 C CA . ILE A 1 87 ? -3.386 0.245 -12.993 1.00 97.94 87 ILE A CA 1
ATOM 698 C C . ILE A 1 87 ? -4.129 -0.641 -12.000 1.00 97.94 87 ILE A C 1
ATOM 700 O O . ILE A 1 87 ? -4.073 -1.866 -12.095 1.00 97.94 87 ILE A O 1
ATOM 704 N N . LEU A 1 88 ? -4.840 -0.016 -11.060 1.00 98.38 88 LEU A N 1
ATOM 705 C CA . LEU A 1 88 ? -5.631 -0.692 -10.035 1.00 98.38 88 LEU A CA 1
ATOM 706 C C . LEU A 1 88 ? -7.119 -0.704 -10.432 1.00 98.38 88 LEU A C 1
ATOM 708 O O . LEU A 1 88 ? -7.714 0.367 -10.617 1.00 98.38 88 LEU A O 1
ATOM 712 N N . PRO A 1 89 ? -7.758 -1.881 -10.553 1.00 98.12 89 PRO A N 1
ATOM 713 C CA . PRO A 1 89 ? -9.165 -1.953 -10.911 1.00 98.12 89 PRO A CA 1
ATOM 714 C C . PRO A 1 89 ? -10.051 -1.544 -9.724 1.00 98.12 89 PRO A C 1
ATOM 716 O O . PRO A 1 89 ? -9.842 -1.944 -8.570 1.00 98.12 89 PRO A O 1
ATOM 719 N N . LYS A 1 90 ? -11.051 -0.692 -9.992 1.00 97.75 90 LYS A N 1
ATOM 720 C CA . LYS A 1 90 ? -11.852 -0.059 -8.931 1.00 97.75 90 LYS A CA 1
ATOM 721 C C . LYS A 1 90 ? -12.684 -1.060 -8.136 1.00 97.75 90 LYS A C 1
ATOM 723 O O . LYS A 1 90 ? -12.877 -0.856 -6.944 1.00 97.75 90 LYS A O 1
ATOM 728 N N . ASN A 1 91 ? -13.184 -2.131 -8.745 1.00 97.50 91 ASN A N 1
ATOM 729 C CA . ASN A 1 91 ? -13.966 -3.167 -8.057 1.00 97.50 91 ASN A CA 1
ATOM 730 C C . ASN A 1 91 ? -13.193 -3.786 -6.876 1.00 97.50 91 ASN A C 1
ATOM 732 O O . ASN A 1 91 ? -13.729 -3.837 -5.764 1.00 97.50 91 ASN A O 1
ATOM 736 N N . ILE A 1 92 ? -11.936 -4.202 -7.087 1.00 97.56 92 ILE A N 1
ATOM 737 C CA . ILE A 1 92 ? -11.124 -4.834 -6.039 1.00 97.56 92 ILE A CA 1
ATOM 738 C C . ILE A 1 92 ? -10.748 -3.802 -4.975 1.00 97.56 92 ILE A C 1
ATOM 740 O O . ILE A 1 92 ? -10.881 -4.079 -3.784 1.00 97.56 92 ILE A O 1
ATOM 744 N N . LEU A 1 93 ? -10.390 -2.579 -5.378 1.00 98.25 93 LEU A N 1
ATOM 745 C CA . LEU A 1 93 ? -10.121 -1.482 -4.446 1.00 98.25 93 LEU A CA 1
ATOM 746 C C . LEU A 1 93 ? -11.328 -1.176 -3.544 1.00 98.25 93 LEU A C 1
ATOM 748 O O . LEU A 1 93 ? -11.190 -1.084 -2.325 1.00 98.25 93 LEU A O 1
ATOM 752 N N . LYS A 1 94 ? -12.529 -1.044 -4.119 1.00 98.06 94 LYS A N 1
ATOM 753 C CA . LYS A 1 94 ? -13.758 -0.788 -3.353 1.00 98.06 94 LYS A CA 1
ATOM 754 C C . LYS A 1 94 ? -14.033 -1.912 -2.361 1.00 98.06 94 LYS A C 1
ATOM 756 O O . LYS A 1 94 ? -14.411 -1.643 -1.218 1.00 98.06 94 LYS A O 1
ATOM 761 N N . LYS A 1 95 ? -13.816 -3.167 -2.770 1.00 98.25 95 LYS A N 1
ATOM 762 C CA . LYS A 1 95 ? -13.943 -4.320 -1.875 1.00 98.25 95 LYS A CA 1
ATOM 763 C C . LYS A 1 95 ? -12.909 -4.262 -0.751 1.00 98.25 95 LYS A C 1
ATOM 765 O O . LYS A 1 95 ? -13.307 -4.416 0.398 1.00 98.25 95 LYS A O 1
ATOM 770 N N . PHE A 1 96 ? -11.644 -3.978 -1.065 1.00 98.56 96 PHE A N 1
ATOM 771 C CA . PHE A 1 96 ? -10.548 -3.846 -0.101 1.00 98.56 96 PHE A CA 1
ATOM 772 C C . PHE A 1 96 ? -10.833 -2.763 0.952 1.00 98.56 96 PHE A C 1
ATOM 774 O O . PHE A 1 96 ? -10.706 -3.016 2.146 1.00 98.56 96 PHE A O 1
ATOM 781 N N . ILE A 1 97 ? -11.332 -1.596 0.529 1.00 98.38 97 ILE A N 1
ATOM 782 C CA . ILE A 1 97 ? -11.791 -0.534 1.438 1.00 98.38 97 ILE A CA 1
ATOM 783 C C . ILE A 1 97 ? -12.944 -1.031 2.318 1.00 98.38 97 ILE A C 1
ATOM 785 O O . ILE A 1 97 ? -12.938 -0.809 3.524 1.00 98.38 97 ILE A O 1
ATOM 789 N N . THR A 1 98 ? -13.930 -1.722 1.743 1.00 98.00 98 THR A N 1
ATOM 790 C CA . THR A 1 98 ? -15.153 -2.120 2.463 1.00 98.00 98 THR A CA 1
ATOM 791 C C . THR A 1 98 ? -14.905 -3.187 3.536 1.00 98.00 98 THR A C 1
ATOM 793 O O . THR A 1 98 ? -15.627 -3.225 4.526 1.00 98.00 98 THR A O 1
ATOM 796 N N . ILE A 1 99 ? -13.901 -4.052 3.364 1.00 97.88 99 ILE A N 1
ATOM 797 C CA . ILE A 1 99 ? -13.548 -5.101 4.343 1.00 97.88 99 ILE A CA 1
ATOM 798 C C . ILE A 1 99 ? -12.556 -4.633 5.421 1.00 97.88 99 ILE A C 1
ATOM 800 O O . ILE A 1 99 ? -12.143 -5.432 6.259 1.00 97.88 99 ILE A O 1
ATOM 804 N N . SER A 1 100 ? -12.115 -3.379 5.354 1.00 97.88 100 SER A N 1
ATOM 805 C CA . SER A 1 100 ? -11.101 -2.827 6.251 1.00 97.88 100 SER A CA 1
ATOM 806 C C . SER A 1 100 ? -11.687 -2.308 7.569 1.00 97.88 100 SER A C 1
ATOM 808 O O . SER A 1 100 ? -12.863 -2.495 7.873 1.00 97.88 100 SER A O 1
ATOM 810 N N . ASP A 1 101 ? -10.847 -1.646 8.363 1.00 96.38 101 ASP A N 1
ATOM 811 C CA . ASP A 1 101 ? -11.235 -0.933 9.571 1.00 96.38 101 ASP A CA 1
ATOM 812 C C . ASP A 1 101 ? -10.546 0.442 9.615 1.00 96.38 101 ASP A C 1
ATOM 814 O O . ASP A 1 101 ? -9.444 0.628 9.102 1.00 96.38 101 ASP A O 1
ATOM 818 N N . LEU A 1 102 ? -11.200 1.422 10.246 1.00 94.06 102 LEU A N 1
ATOM 819 C CA . LEU A 1 102 ? -10.729 2.813 10.292 1.00 94.06 102 LEU A CA 1
ATOM 820 C C . LEU A 1 102 ? -9.496 3.039 11.180 1.00 94.06 102 LEU A C 1
ATOM 822 O O . LEU A 1 102 ? -8.896 4.109 11.126 1.00 94.06 102 LEU A O 1
ATOM 826 N N . ARG A 1 103 ? -9.138 2.080 12.038 1.00 92.75 103 ARG A N 1
ATOM 827 C CA . ARG A 1 103 ? -8.040 2.201 13.004 1.00 92.75 103 ARG A CA 1
ATOM 828 C C . ARG A 1 103 ? -7.000 1.102 12.864 1.00 92.75 103 ARG A C 1
ATOM 830 O O . ARG A 1 103 ? -5.832 1.383 13.084 1.00 92.75 103 ARG A O 1
ATOM 837 N N . THR A 1 104 ? -7.399 -0.128 12.575 1.00 94.94 104 THR A N 1
ATOM 838 C CA . THR A 1 104 ? -6.483 -1.245 12.348 1.00 94.94 104 THR A CA 1
ATOM 839 C C . THR A 1 104 ? -6.178 -1.344 10.864 1.00 94.94 104 THR A C 1
ATOM 841 O O . THR A 1 104 ? -7.086 -1.500 10.052 1.00 94.94 104 THR A O 1
ATOM 844 N N . GLN A 1 105 ? -4.894 -1.294 10.530 1.00 97.88 105 GLN A N 1
ATOM 845 C CA . GLN A 1 105 ? -4.437 -1.521 9.170 1.00 97.88 105 GLN A CA 1
ATOM 846 C C . GLN A 1 105 ? -4.706 -2.967 8.744 1.00 97.88 105 GLN A C 1
ATOM 848 O O . GLN A 1 105 ? -4.479 -3.904 9.514 1.00 97.88 105 GLN A O 1
ATOM 853 N N . ILE A 1 106 ? -5.156 -3.132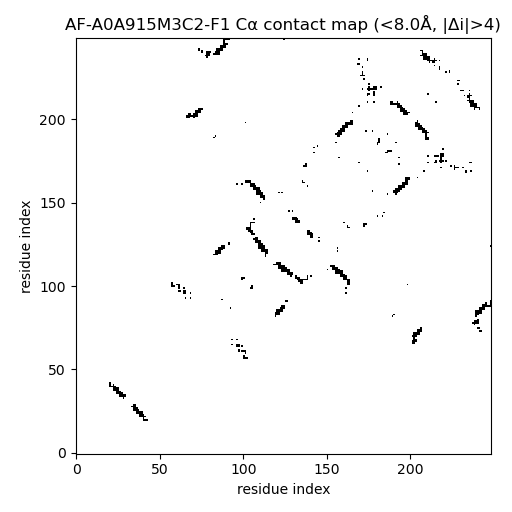 7.505 1.00 98.44 106 ILE A N 1
ATOM 854 C CA . ILE A 1 106 ? -5.141 -4.405 6.782 1.00 98.44 106 ILE A CA 1
ATOM 855 C C . ILE A 1 106 ? -4.276 -4.239 5.539 1.00 98.44 106 ILE A C 1
ATOM 857 O O . ILE A 1 106 ? -4.142 -3.129 5.027 1.00 98.44 106 ILE A O 1
ATOM 861 N N . ALA A 1 107 ? -3.727 -5.330 5.033 1.00 98.56 107 ALA A N 1
ATOM 862 C CA . ALA A 1 107 ? -2.889 -5.366 3.855 1.00 98.56 107 ALA A CA 1
ATOM 863 C C . ALA A 1 107 ? -3.251 -6.511 2.912 1.00 98.56 107 ALA A C 1
ATOM 865 O O . ALA A 1 107 ? -3.816 -7.529 3.307 1.00 98.56 107 ALA A O 1
ATOM 866 N N . GLY A 1 108 ? -2.901 -6.346 1.644 1.00 98.00 108 GLY A N 1
ATOM 867 C CA . GLY A 1 108 ? -3.033 -7.379 0.631 1.00 98.00 108 GLY A CA 1
ATOM 868 C C . GLY A 1 108 ? -1.843 -7.367 -0.312 1.00 98.00 108 GLY A C 1
ATOM 869 O O . GLY A 1 108 ? -1.355 -6.302 -0.688 1.00 98.00 108 GLY A O 1
ATOM 870 N N . TYR A 1 109 ? -1.378 -8.553 -0.695 1.00 97.81 109 TYR A N 1
ATOM 871 C CA . TYR A 1 109 ? -0.356 -8.693 -1.725 1.00 97.81 109 TYR A CA 1
ATOM 872 C C . TYR A 1 109 ? -0.963 -8.458 -3.100 1.00 97.81 109 TYR A C 1
ATOM 874 O O . TYR A 1 109 ? -2.036 -8.978 -3.397 1.00 97.81 109 TYR A O 1
ATOM 882 N N . ILE A 1 110 ? -0.271 -7.683 -3.925 1.00 97.25 110 ILE A N 1
ATOM 883 C CA . ILE A 1 110 ? -0.713 -7.302 -5.261 1.00 97.25 110 ILE A CA 1
ATOM 884 C C . ILE A 1 110 ? -0.023 -8.207 -6.275 1.00 97.25 110 ILE A C 1
ATOM 886 O O . ILE A 1 110 ? 1.202 -8.318 -6.282 1.00 97.25 110 ILE A O 1
ATOM 890 N N . TYR A 1 111 ? -0.814 -8.802 -7.162 1.00 97.44 111 TYR A N 1
ATOM 891 C CA . TYR A 1 111 ? -0.333 -9.570 -8.305 1.00 97.44 111 TYR A CA 1
ATOM 892 C C . TYR A 1 111 ? -0.947 -9.030 -9.590 1.00 97.44 111 TYR A C 1
ATOM 894 O O . TYR A 1 111 ? -2.099 -8.580 -9.613 1.00 97.44 111 TYR A O 1
ATOM 902 N N . GLY A 1 112 ? -0.184 -9.079 -10.672 1.00 97.00 112 GLY A N 1
ATOM 903 C CA . GLY A 1 112 ? -0.627 -8.547 -11.948 1.00 97.00 112 GLY A CA 1
ATOM 904 C C . GLY A 1 112 ? 0.226 -9.003 -13.113 1.00 97.00 112 GLY A C 1
ATOM 905 O O . GLY A 1 112 ? 1.017 -9.934 -12.997 1.00 97.00 112 GLY A O 1
ATOM 906 N N . ILE A 1 113 ? 0.013 -8.356 -14.249 1.00 97.06 113 ILE A N 1
ATOM 907 C CA . ILE A 1 113 ? 0.717 -8.646 -15.495 1.00 97.06 113 ILE A CA 1
ATOM 908 C C . ILE A 1 113 ? 0.810 -7.367 -16.328 1.00 97.06 113 ILE A C 1
ATOM 910 O O . ILE A 1 113 ? -0.033 -6.473 -16.212 1.00 97.06 113 ILE A O 1
ATOM 914 N N . SER A 1 114 ? 1.836 -7.263 -17.166 1.00 97.25 114 SER A N 1
ATOM 915 C CA . SER A 1 114 ? 1.859 -6.246 -18.216 1.00 97.25 114 SER A CA 1
ATOM 916 C C . SER A 1 114 ? 0.953 -6.640 -19.379 1.00 97.25 114 SER A C 1
ATOM 918 O O . SER A 1 114 ? 0.970 -7.804 -19.788 1.00 97.25 114 SER A O 1
ATOM 920 N N . PRO A 1 115 ? 0.191 -5.699 -19.953 1.00 95.88 115 PRO A N 1
ATOM 921 C CA . PRO A 1 115 ? -0.563 -5.983 -21.160 1.00 95.88 115 PRO A CA 1
ATOM 922 C C . PRO A 1 115 ? 0.408 -6.270 -22.332 1.00 95.88 115 PRO A C 1
ATOM 924 O O . PRO A 1 115 ? 1.525 -5.740 -22.345 1.00 95.88 115 PRO A O 1
ATOM 927 N N . PRO A 1 116 ? 0.030 -7.120 -23.310 1.00 94.19 116 PRO A N 1
ATOM 928 C CA . PRO A 1 116 ? 0.947 -7.591 -24.359 1.00 94.19 116 PRO A CA 1
ATOM 929 C C . PRO A 1 116 ? 1.537 -6.483 -25.240 1.00 94.19 116 PRO A C 1
ATOM 931 O O . PRO A 1 116 ? 2.606 -6.647 -25.822 1.00 94.19 116 PRO A O 1
ATOM 934 N N . ASP A 1 117 ? 0.824 -5.368 -25.357 1.00 94.88 117 ASP A N 1
ATOM 935 C CA . ASP A 1 117 ? 1.163 -4.201 -26.163 1.00 94.88 117 ASP A CA 1
ATOM 936 C C . ASP A 1 117 ? 2.022 -3.172 -25.414 1.00 94.88 117 ASP A C 1
ATOM 938 O O . ASP A 1 117 ? 2.684 -2.358 -26.060 1.00 94.88 117 ASP A O 1
ATOM 942 N N . ASN A 1 118 ? 2.048 -3.194 -24.075 1.00 95.19 118 ASN A N 1
ATOM 943 C CA . ASN A 1 118 ? 2.775 -2.198 -23.290 1.00 95.19 118 ASN A CA 1
ATOM 944 C C . ASN A 1 118 ? 3.451 -2.778 -22.027 1.00 95.19 118 ASN A C 1
ATOM 946 O O . ASN A 1 118 ? 2.833 -2.843 -20.961 1.00 95.19 118 ASN A O 1
ATOM 950 N N . PRO A 1 119 ? 4.757 -3.110 -22.089 1.00 94.19 119 PRO A N 1
ATOM 951 C CA . PRO A 1 119 ? 5.488 -3.678 -20.953 1.00 94.19 119 PRO A CA 1
ATOM 952 C C . PRO A 1 119 ? 5.726 -2.686 -19.801 1.00 94.19 119 PRO A C 1
ATOM 954 O O . PRO A 1 119 ? 6.018 -3.111 -18.684 1.00 94.19 119 PRO A O 1
ATOM 957 N N . HIS A 1 120 ? 5.599 -1.375 -20.039 1.00 94.19 120 HIS A N 1
ATOM 958 C CA . HIS A 1 120 ? 5.774 -0.346 -19.006 1.00 94.19 120 HIS A CA 1
ATOM 959 C C . HIS A 1 120 ? 4.525 -0.143 -18.138 1.00 94.19 120 HIS A C 1
ATOM 961 O O . HIS A 1 120 ? 4.578 0.546 -17.119 1.00 94.19 120 HIS A O 1
ATOM 967 N N . VAL A 1 121 ? 3.404 -0.766 -18.500 1.00 96.38 121 VAL A N 1
ATOM 968 C CA . VAL A 1 121 ? 2.180 -0.766 -17.700 1.00 96.38 121 VAL A CA 1
ATOM 969 C C . VAL A 1 121 ? 2.095 -2.066 -16.907 1.00 96.38 121 VAL A C 1
ATOM 971 O O . VAL A 1 121 ? 2.435 -3.137 -17.407 1.00 96.38 121 VAL A O 1
ATOM 974 N N . LYS A 1 122 ? 1.643 -1.976 -15.657 1.00 97.44 122 LYS A N 1
ATOM 975 C CA . LYS A 1 122 ? 1.373 -3.111 -14.772 1.00 97.44 122 LYS A CA 1
ATOM 976 C C . LYS A 1 122 ? -0.095 -3.087 -14.373 1.00 97.44 122 LYS A C 1
ATOM 978 O O . LYS A 1 122 ? -0.520 -2.247 -13.582 1.00 97.44 122 LYS A O 1
ATOM 983 N N . GLU A 1 123 ? -0.883 -3.996 -14.931 1.00 97.94 123 GLU A N 1
ATOM 984 C CA . GLU A 1 123 ? -2.294 -4.139 -14.583 1.00 97.94 123 GLU A CA 1
ATOM 985 C C . GLU A 1 123 ? -2.429 -5.069 -13.382 1.00 97.94 123 GLU A C 1
ATOM 987 O O . GLU A 1 123 ? -2.068 -6.246 -13.441 1.00 97.94 123 GLU A O 1
ATOM 992 N N . ILE A 1 124 ? -2.954 -4.542 -12.278 1.00 98.19 124 ILE A N 1
ATOM 993 C CA . ILE A 1 124 ? -3.195 -5.310 -11.059 1.00 98.19 124 ILE A CA 1
ATOM 994 C C . ILE A 1 124 ? -4.410 -6.202 -11.286 1.00 98.19 124 ILE A C 1
ATOM 996 O O . ILE A 1 124 ? -5.515 -5.705 -11.466 1.00 98.19 124 ILE A O 1
ATOM 1000 N N . ARG A 1 125 ? -4.220 -7.520 -11.253 1.00 97.31 125 ARG A N 1
ATOM 1001 C CA . ARG A 1 125 ? -5.282 -8.503 -11.524 1.00 97.31 125 ARG A CA 1
ATOM 1002 C C . ARG A 1 125 ? -5.816 -9.173 -10.268 1.00 97.31 125 ARG A C 1
ATOM 1004 O O . ARG A 1 125 ? -6.926 -9.690 -10.271 1.00 97.31 125 ARG A O 1
ATOM 1011 N N . CYS A 1 126 ? -5.037 -9.183 -9.192 1.00 96.25 126 CYS A N 1
ATOM 1012 C CA . CYS A 1 126 ? -5.420 -9.864 -7.967 1.00 96.25 126 CYS A CA 1
ATOM 1013 C C . CYS A 1 126 ? -4.853 -9.156 -6.736 1.00 96.25 126 CYS A C 1
ATOM 1015 O O . CYS A 1 126 ? -3.719 -8.672 -6.746 1.00 96.25 126 CYS A O 1
ATOM 1017 N N . ILE A 1 127 ? -5.647 -9.142 -5.662 1.00 97.88 127 ILE A N 1
ATOM 1018 C CA . ILE A 1 127 ? -5.202 -8.781 -4.317 1.00 97.88 127 ILE A CA 1
ATOM 1019 C C . ILE A 1 127 ? -5.448 -9.977 -3.404 1.00 97.88 127 ILE A C 1
ATOM 1021 O O . ILE A 1 127 ? -6.582 -10.435 -3.258 1.00 97.88 127 ILE A O 1
ATOM 1025 N N . ILE A 1 128 ? -4.383 -10.474 -2.780 1.00 97.19 128 ILE A N 1
ATOM 1026 C CA . ILE A 1 128 ? -4.425 -11.644 -1.905 1.00 97.19 128 ILE A CA 1
ATOM 1027 C C . ILE A 1 128 ? -4.363 -11.196 -0.455 1.00 97.19 128 ILE A C 1
ATOM 1029 O O . ILE A 1 128 ? -3.455 -10.465 -0.061 1.00 97.19 128 ILE A O 1
ATOM 1033 N N . LEU A 1 129 ? -5.303 -11.685 0.349 1.00 97.31 129 LEU A N 1
ATOM 1034 C CA . LEU A 1 129 ? -5.383 -11.418 1.780 1.00 97.31 129 LEU A CA 1
ATOM 1035 C C . LEU A 1 129 ? -4.878 -12.640 2.555 1.00 97.31 129 LEU A C 1
ATOM 1037 O O . LEU A 1 129 ? -5.652 -13.572 2.788 1.00 97.31 129 LEU A O 1
ATOM 1041 N N . PRO A 1 130 ? -3.594 -12.684 2.948 1.00 95.88 130 PRO A N 1
ATOM 1042 C CA . PRO A 1 130 ? -3.114 -13.728 3.840 1.00 95.88 130 PRO A CA 1
ATOM 1043 C C . PRO A 1 130 ? -3.660 -13.512 5.268 1.00 95.88 130 PRO A C 1
ATOM 1045 O O . PRO A 1 130 ? -4.111 -12.406 5.601 1.00 95.88 130 PRO A O 1
ATOM 1048 N N . PRO A 1 131 ? -3.588 -14.537 6.139 1.00 96.81 131 PRO A N 1
ATOM 1049 C CA . PRO A 1 131 ? -3.882 -14.386 7.562 1.00 96.81 131 PRO A CA 1
ATOM 1050 C C . PRO A 1 131 ? -3.012 -13.293 8.182 1.00 96.81 131 PRO A C 1
ATOM 1052 O O . PRO A 1 131 ? -1.793 -13.343 8.073 1.00 96.81 131 PRO A O 1
ATOM 1055 N N . GLN A 1 132 ? -3.621 -12.304 8.827 1.00 96.75 132 GLN A N 1
ATOM 1056 C CA . GLN A 1 132 ? -2.914 -11.101 9.259 1.00 96.75 132 GLN A CA 1
ATOM 1057 C C . GLN 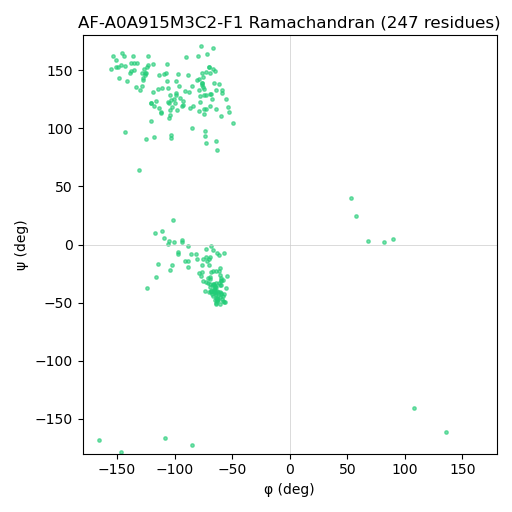A 1 132 ? -3.577 -10.452 10.467 1.00 96.75 132 GLN A C 1
ATOM 1059 O O . GLN A 1 132 ? -4.752 -10.684 10.753 1.00 96.75 132 GLN A O 1
ATOM 1064 N N . TRP A 1 133 ? -2.831 -9.587 11.142 1.00 96.88 133 TRP A N 1
ATOM 1065 C CA . TRP A 1 133 ? -3.363 -8.672 12.146 1.00 96.88 133 TRP A CA 1
ATOM 1066 C C . TRP A 1 133 ? -2.627 -7.341 12.054 1.00 96.88 133 TRP A C 1
ATOM 1068 O O . TRP A 1 133 ? -1.480 -7.288 11.617 1.00 96.88 133 TRP A O 1
ATOM 1078 N N . GLY A 1 134 ? -3.273 -6.255 12.463 1.00 95.94 134 GLY A N 1
ATOM 1079 C CA . GLY A 1 134 ? -2.688 -4.926 12.360 1.00 95.94 134 GLY A CA 1
ATOM 1080 C C . GLY A 1 134 ? -2.887 -4.084 13.604 1.00 95.94 134 GLY A C 1
ATOM 1081 O O . GLY A 1 134 ? -3.755 -4.320 14.448 1.00 95.94 134 GLY A O 1
ATOM 1082 N N . THR A 1 135 ? -2.076 -3.046 13.678 1.00 94.06 135 THR A N 1
ATOM 1083 C CA . THR A 1 135 ? -2.208 -1.933 14.609 1.00 94.06 135 THR A CA 1
ATOM 1084 C C . THR A 1 135 ? -2.648 -0.693 13.828 1.00 94.06 135 THR A C 1
ATOM 1086 O O . THR A 1 135 ? -3.059 -0.789 12.677 1.00 94.06 135 THR A O 1
ATOM 1089 N N . HIS A 1 136 ? -2.562 0.484 14.441 1.00 91.81 136 HIS A N 1
ATOM 1090 C CA . HIS A 1 136 ? -2.806 1.750 13.752 1.00 91.81 136 HIS A CA 1
ATOM 1091 C C . HIS A 1 136 ? -1.609 2.242 12.927 1.00 91.81 136 HIS A C 1
ATOM 1093 O O . HIS A 1 136 ? -1.769 3.153 12.120 1.00 91.81 136 HIS A O 1
ATOM 1099 N N . GLN A 1 137 ? -0.431 1.639 13.110 1.00 92.12 137 GLN A N 1
ATOM 1100 C CA . GLN A 1 137 ? 0.821 2.051 12.465 1.00 92.12 137 GLN A CA 1
ATOM 1101 C C . GLN A 1 137 ? 1.403 0.994 11.527 1.00 92.12 137 GLN A C 1
ATOM 1103 O O . GLN A 1 137 ? 2.115 1.352 10.602 1.00 92.12 137 GLN A O 1
ATOM 1108 N N . VAL A 1 138 ? 1.135 -0.289 11.772 1.00 95.00 138 VAL A N 1
ATOM 1109 C CA . VAL A 1 138 ? 1.760 -1.393 11.035 1.00 95.00 138 VAL A CA 1
ATOM 1110 C C . VAL A 1 138 ? 0.826 -2.591 10.936 1.00 95.00 138 VAL A C 1
ATOM 1112 O O . VAL A 1 138 ? -0.001 -2.813 11.827 1.00 95.00 138 VAL A O 1
ATOM 1115 N N . VAL A 1 139 ? 1.003 -3.385 9.884 1.00 96.88 139 VAL A N 1
ATOM 1116 C CA . VAL A 1 139 ? 0.383 -4.697 9.688 1.00 96.88 139 VAL A CA 1
ATOM 1117 C C . VAL A 1 139 ? 1.417 -5.816 9.860 1.00 96.88 139 VAL A C 1
ATOM 1119 O O . VAL A 1 139 ? 2.594 -5.668 9.542 1.00 96.88 139 VAL A O 1
ATOM 1122 N N . HIS A 1 140 ? 0.979 -6.959 10.367 1.00 95.38 140 HIS A N 1
ATOM 1123 C CA . HIS A 1 140 ? 1.788 -8.159 10.508 1.00 95.38 140 HIS A CA 1
ATOM 1124 C C . HIS A 1 140 ? 1.274 -9.229 9.548 1.00 95.38 140 HIS A C 1
ATOM 1126 O O . HIS A 1 140 ? 0.153 -9.722 9.696 1.00 95.38 140 HIS A O 1
ATOM 1132 N N . LEU A 1 141 ? 2.115 -9.576 8.572 1.00 95.06 141 LEU A N 1
ATOM 1133 C CA . LEU A 1 141 ? 1.862 -10.613 7.576 1.00 95.06 141 LEU A CA 1
ATOM 1134 C C . LEU A 1 141 ? 2.719 -11.857 7.864 1.00 95.06 141 LEU A C 1
ATOM 1136 O O . LEU A 1 141 ? 3.776 -11.735 8.492 1.00 95.06 141 LEU A O 1
ATOM 1140 N N . PRO A 1 142 ? 2.301 -13.050 7.413 1.00 92.44 142 PRO A N 1
ATOM 1141 C CA . PRO A 1 142 ? 3.131 -14.243 7.456 1.00 92.44 142 PRO A CA 1
ATOM 1142 C C . PRO A 1 142 ? 4.327 -14.090 6.512 1.00 92.44 142 PRO A C 1
ATOM 1144 O O . PRO A 1 142 ? 4.229 -13.439 5.476 1.00 92.44 142 PRO A O 1
ATOM 1147 N N . ASN A 1 143 ? 5.442 -14.747 6.837 1.00 84.25 143 ASN A N 1
ATOM 1148 C CA . ASN A 1 143 ? 6.628 -14.733 5.971 1.00 84.25 143 ASN A CA 1
ATOM 1149 C C . ASN A 1 143 ? 6.407 -15.516 4.666 1.00 84.25 143 ASN A C 1
ATOM 1151 O O . ASN A 1 143 ? 7.060 -15.242 3.665 1.00 84.25 143 ASN A O 1
ATOM 1155 N N . GLN A 1 144 ? 5.524 -16.519 4.688 1.00 83.56 144 GLN A N 1
ATOM 1156 C CA . GLN A 1 144 ? 5.235 -17.344 3.522 1.00 83.56 144 GLN A CA 1
ATOM 1157 C C . GLN A 1 144 ? 4.312 -16.592 2.563 1.00 83.56 144 GLN A C 1
ATOM 1159 O O . GLN A 1 144 ? 3.194 -16.223 2.930 1.00 83.56 144 GLN A O 1
ATOM 1164 N N . LEU A 1 145 ? 4.764 -16.423 1.321 1.00 85.06 145 LEU A N 1
ATOM 1165 C CA . LEU A 1 145 ? 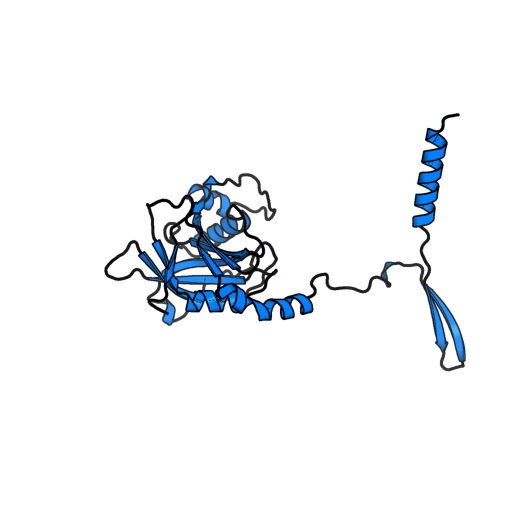3.924 -15.859 0.276 1.00 85.06 145 LEU A CA 1
ATOM 1166 C C . LEU A 1 145 ? 2.803 -16.808 -0.153 1.00 85.06 145 LEU A C 1
ATOM 1168 O O . LEU A 1 145 ? 2.961 -18.032 -0.090 1.00 85.06 145 LEU A O 1
ATOM 1172 N N . PRO A 1 146 ? 1.686 -16.251 -0.649 1.00 86.06 146 PRO A N 1
ATOM 1173 C CA . PRO A 1 146 ? 0.614 -17.045 -1.220 1.00 86.06 146 PRO A CA 1
ATOM 1174 C C . PRO A 1 146 ? 1.106 -17.897 -2.392 1.00 86.06 146 PRO A C 1
ATOM 1176 O O . PRO A 1 146 ? 1.767 -17.404 -3.304 1.00 86.06 146 PRO A O 1
ATOM 1179 N N . GLN A 1 147 ? 0.739 -19.175 -2.382 1.00 88.62 147 GLN A N 1
ATOM 1180 C CA . GLN A 1 147 ? 0.948 -20.093 -3.497 1.00 88.62 147 GLN A CA 1
ATOM 1181 C C . GLN A 1 147 ? -0.411 -20.618 -3.930 1.00 88.62 147 GLN A C 1
ATOM 1183 O O . GLN A 1 147 ? -1.152 -21.185 -3.127 1.00 88.62 147 GLN A O 1
ATOM 1188 N N . HIS A 1 148 ? -0.759 -20.393 -5.191 1.00 94.31 148 HIS A N 1
ATOM 1189 C CA . HIS A 1 148 ? -2.019 -20.849 -5.753 1.00 94.31 148 HIS A CA 1
ATOM 1190 C C . HIS A 1 148 ? -1.888 -21.000 -7.269 1.00 94.31 148 HIS A C 1
ATOM 1192 O O . HIS A 1 148 ? -1.105 -20.291 -7.899 1.00 94.31 148 HIS A O 1
ATOM 1198 N N . GLU A 1 149 ? -2.663 -21.908 -7.864 1.00 95.56 149 GLU A N 1
ATOM 1199 C CA . GLU A 1 149 ? -2.615 -22.190 -9.302 1.00 95.56 149 GLU A CA 1
ATOM 1200 C C . GLU A 1 149 ? -2.876 -20.942 -10.155 1.00 95.56 149 GLU A C 1
ATOM 1202 O O . GLU A 1 149 ? -2.122 -20.667 -11.081 1.00 95.56 149 GLU A O 1
ATOM 1207 N N . PHE A 1 150 ? -3.862 -20.128 -9.770 1.00 94.56 150 PHE A N 1
ATOM 1208 C CA . PHE A 1 150 ? -4.204 -18.868 -10.448 1.00 94.56 150 PHE A CA 1
ATOM 1209 C C . PHE A 1 150 ? -3.140 -17.760 -10.366 1.00 94.56 150 PHE A C 1
ATOM 1211 O O . PHE A 1 150 ? -3.325 -16.709 -10.969 1.00 94.56 150 PHE A O 1
ATOM 1218 N N . LEU A 1 151 ? -2.048 -17.959 -9.624 1.00 94.56 151 LEU A N 1
ATOM 1219 C CA . LEU A 1 151 ? -0.956 -16.983 -9.535 1.00 94.56 151 LEU A CA 1
ATOM 1220 C C . LEU A 1 151 ? 0.203 -17.303 -10.477 1.00 94.56 151 LEU A C 1
ATOM 1222 O O . LEU A 1 151 ? 1.109 -16.489 -10.592 1.00 94.56 151 LEU A O 1
ATOM 1226 N N . LYS A 1 152 ? 0.203 -18.473 -11.130 1.00 91.56 152 LYS A N 1
ATOM 1227 C CA . LYS A 1 152 ? 1.332 -18.929 -11.957 1.00 91.56 152 LYS A CA 1
ATOM 1228 C C . LYS A 1 152 ? 1.638 -17.992 -13.125 1.00 91.56 152 LYS A C 1
ATOM 1230 O O . LYS A 1 152 ? 2.805 -17.812 -13.454 1.00 91.56 152 LYS A O 1
ATOM 1235 N N . ASP A 1 153 ? 0.602 -17.388 -13.698 1.00 93.56 153 ASP A N 1
ATOM 1236 C CA . ASP A 1 153 ? 0.716 -16.486 -14.849 1.00 93.56 153 ASP A CA 1
ATOM 1237 C C . ASP A 1 153 ? 0.834 -15.007 -14.436 1.00 93.56 153 ASP A C 1
ATOM 1239 O O . ASP A 1 153 ? 0.838 -14.121 -15.289 1.00 93.56 153 ASP A O 1
ATOM 1243 N N . LEU A 1 154 ? 0.904 -14.723 -13.130 1.00 95.75 154 LEU A N 1
ATOM 1244 C CA . LEU A 1 154 ? 0.984 -13.372 -12.582 1.00 95.75 154 LEU A CA 1
ATOM 1245 C C . LEU A 1 154 ? 2.333 -13.141 -11.900 1.00 95.75 154 LEU A C 1
ATOM 1247 O O . LEU A 1 154 ? 2.882 -14.020 -11.240 1.00 95.75 154 LEU A O 1
ATOM 1251 N N . GLU A 1 155 ? 2.839 -11.916 -11.993 1.00 94.75 155 GLU A N 1
ATOM 1252 C CA . GLU A 1 155 ? 4.017 -11.483 -11.246 1.00 94.75 155 GLU A CA 1
ATOM 1253 C C . GLU A 1 155 ? 3.604 -10.730 -9.966 1.00 94.75 155 GLU A C 1
ATOM 1255 O O . GLU A 1 155 ? 2.573 -10.042 -9.953 1.00 94.75 155 GLU A O 1
ATOM 1260 N N . PRO A 1 156 ? 4.374 -10.847 -8.868 1.00 95.69 156 PRO A N 1
ATOM 1261 C CA . PRO A 1 156 ? 4.157 -10.029 -7.683 1.00 95.69 156 PRO A CA 1
ATOM 1262 C C . PRO A 1 156 ? 4.514 -8.571 -7.990 1.00 95.69 156 PRO A C 1
ATOM 1264 O O . PRO A 1 156 ? 5.603 -8.274 -8.475 1.00 95.69 156 PRO A O 1
ATOM 1267 N N . LEU A 1 157 ? 3.602 -7.656 -7.670 1.00 97.25 157 LEU A N 1
ATOM 1268 C CA . LEU A 1 157 ? 3.767 -6.211 -7.869 1.00 97.25 157 LEU A CA 1
ATOM 1269 C C . LEU A 1 157 ? 3.890 -5.457 -6.543 1.00 97.25 157 LEU A C 1
ATOM 1271 O O . LEU A 1 157 ? 3.811 -4.234 -6.509 1.00 97.25 157 LEU A O 1
AT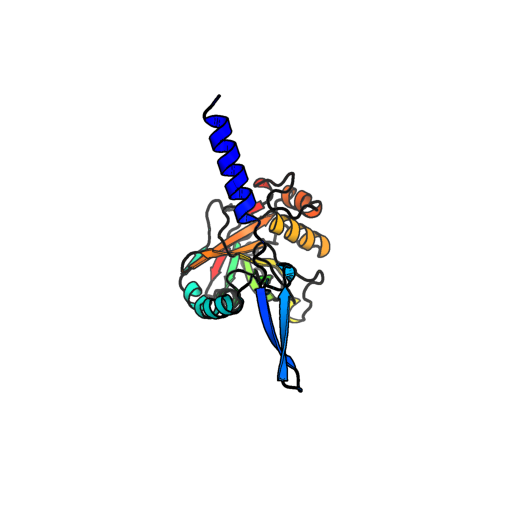OM 1275 N N . GLY A 1 158 ? 4.069 -6.168 -5.430 1.00 97.06 158 GLY A N 1
ATOM 1276 C CA . GLY A 1 158 ? 4.187 -5.568 -4.110 1.00 97.06 158 GLY A CA 1
ATOM 1277 C C . GLY A 1 158 ? 2.964 -5.804 -3.229 1.00 97.06 158 GLY A C 1
ATOM 1278 O O . GLY A 1 158 ? 2.400 -6.899 -3.190 1.00 97.06 158 GLY A O 1
ATOM 1279 N N . TRP A 1 159 ? 2.575 -4.792 -2.461 1.00 98.00 159 TRP A N 1
ATOM 1280 C CA . TRP A 1 159 ? 1.471 -4.885 -1.507 1.00 98.00 159 TRP A CA 1
ATOM 1281 C C . TRP A 1 159 ? 0.788 -3.536 -1.310 1.00 98.00 159 TRP A C 1
ATOM 1283 O O . TRP A 1 159 ? 1.360 -2.478 -1.564 1.00 98.00 159 TRP A O 1
ATOM 1293 N N . MET A 1 160 ? -0.451 -3.582 -0.839 1.00 98.50 160 MET A N 1
ATOM 1294 C CA . MET A 1 160 ? -1.182 -2.406 -0.392 1.00 98.50 160 MET A CA 1
ATOM 1295 C C . MET A 1 160 ? -1.642 -2.563 1.040 1.00 98.50 160 MET A C 1
ATOM 1297 O O . MET A 1 160 ? -1.878 -3.686 1.484 1.00 98.50 160 MET A O 1
ATOM 1301 N N . HIS A 1 161 ? -1.838 -1.449 1.733 1.00 98.75 161 HIS A N 1
ATOM 1302 C CA . HIS A 1 161 ? -2.440 -1.447 3.057 1.00 98.75 161 HIS A CA 1
ATOM 1303 C C . HIS A 1 161 ? -3.278 -0.204 3.316 1.00 98.75 161 HIS A C 1
ATOM 1305 O O . HIS A 1 161 ? -3.072 0.854 2.719 1.00 98.75 161 HIS A O 1
ATOM 1311 N N . THR A 1 162 ? -4.252 -0.338 4.212 1.00 98.56 162 THR A N 1
ATOM 1312 C CA . THR A 1 162 ? -4.985 0.814 4.731 1.00 98.56 162 THR A CA 1
ATOM 1313 C C . THR A 1 162 ? -4.146 1.563 5.756 1.00 98.56 162 THR A C 1
ATOM 1315 O O . THR A 1 162 ? -3.388 0.955 6.509 1.00 98.56 162 THR A O 1
ATOM 1318 N N . GLN A 1 163 ? -4.307 2.884 5.826 1.00 97.38 163 GLN A N 1
ATOM 1319 C CA . GLN A 1 163 ? -3.738 3.702 6.892 1.00 97.38 163 GLN A CA 1
ATOM 1320 C C . GLN A 1 163 ? -4.804 4.627 7.507 1.00 97.38 163 GLN A C 1
ATOM 1322 O O . GLN A 1 163 ? -5.552 5.275 6.771 1.00 97.38 163 GLN A O 1
ATOM 1327 N N . PRO A 1 164 ? -4.902 4.706 8.852 1.00 95.88 164 PRO A N 1
ATOM 1328 C CA . PRO A 1 164 ? -5.923 5.517 9.521 1.00 95.88 164 PRO A CA 1
ATOM 1329 C C . PRO A 1 164 ? -5.833 7.008 9.205 1.00 95.88 164 PRO A C 1
ATOM 1331 O O . PRO A 1 164 ? -6.852 7.685 9.172 1.00 95.88 164 PRO A O 1
ATOM 1334 N N . ASN A 1 165 ? -4.614 7.506 8.990 1.00 93.69 165 ASN A N 1
ATOM 1335 C CA . ASN A 1 165 ? -4.336 8.899 8.677 1.00 93.69 165 ASN A CA 1
ATOM 1336 C C . ASN A 1 165 ? -3.518 8.973 7.390 1.00 93.69 165 ASN A C 1
ATOM 1338 O O . ASN A 1 165 ? -2.699 8.096 7.118 1.00 93.69 165 ASN A O 1
ATOM 1342 N N . GLU A 1 166 ? -3.719 10.033 6.619 1.00 94.75 166 GLU A N 1
ATOM 1343 C CA . GLU A 1 166 ? -2.838 10.363 5.505 1.00 94.75 166 GLU A CA 1
ATOM 1344 C C . GLU A 1 166 ? -1.507 10.901 6.031 1.00 94.75 166 GLU A C 1
ATOM 1346 O O . GLU A 1 166 ? -1.473 11.792 6.883 1.00 94.75 166 GLU A O 1
ATOM 1351 N N . LEU A 1 167 ? -0.411 10.317 5.551 1.00 94.00 167 LEU A N 1
ATOM 1352 C CA . LEU A 1 167 ? 0.943 10.742 5.876 1.00 94.00 167 LEU A CA 1
ATOM 1353 C C . LEU A 1 167 ? 1.544 11.456 4.660 1.00 94.00 167 LEU A C 1
ATOM 1355 O O . LEU A 1 167 ? 1.363 10.985 3.538 1.00 94.00 167 LEU A O 1
ATOM 1359 N N . PRO A 1 168 ? 2.311 12.544 4.855 1.00 92.44 168 PRO A N 1
ATOM 1360 C CA . PRO A 1 168 ? 2.989 13.228 3.750 1.00 92.44 168 PRO A CA 1
ATOM 1361 C C . PRO A 1 168 ? 4.151 12.406 3.166 1.00 92.44 168 PRO A C 1
ATOM 1363 O O . PRO A 1 168 ? 4.677 12.733 2.106 1.00 92.44 168 PRO A O 1
ATOM 1366 N N . GLN A 1 169 ? 4.564 11.349 3.866 1.00 94.56 169 GLN A N 1
ATOM 1367 C CA . GLN A 1 169 ? 5.674 10.473 3.521 1.00 94.56 169 GLN A CA 1
ATOM 1368 C C . GLN A 1 169 ? 5.316 9.009 3.764 1.00 94.56 169 GLN A C 1
ATOM 1370 O O . GLN A 1 169 ? 4.490 8.706 4.626 1.00 94.56 169 GLN A O 1
ATOM 1375 N N . LEU A 1 170 ? 6.000 8.111 3.055 1.00 96.62 170 LEU A N 1
ATOM 1376 C CA . LEU A 1 170 ? 5.964 6.681 3.344 1.00 96.62 170 LEU A CA 1
ATOM 1377 C C . LEU A 1 170 ? 6.498 6.421 4.761 1.00 96.62 170 LEU A C 1
ATOM 1379 O O . LEU A 1 170 ? 7.481 7.036 5.169 1.00 96.62 170 LEU A O 1
ATOM 1383 N N . SER A 1 171 ? 5.871 5.534 5.534 1.00 97.12 171 SER A N 1
ATOM 1384 C CA . SER A 1 171 ? 6.321 5.308 6.908 1.00 97.12 171 SER A CA 1
ATOM 1385 C C . SER A 1 171 ? 7.653 4.533 6.948 1.00 97.12 171 SER A C 1
ATOM 1387 O O . SER A 1 171 ? 7.908 3.674 6.095 1.00 97.12 171 SER A O 1
ATOM 1389 N N . PRO A 1 172 ? 8.518 4.763 7.954 1.00 97.31 172 PRO A N 1
ATOM 1390 C CA . PRO A 1 172 ? 9.725 3.957 8.136 1.00 97.31 172 PRO A CA 1
ATOM 1391 C C . PRO A 1 172 ? 9.420 2.462 8.318 1.00 97.31 172 PRO A C 1
ATOM 1393 O O . PRO A 1 172 ? 10.219 1.605 7.924 1.00 97.31 172 PRO A O 1
ATOM 1396 N N . GLN A 1 173 ? 8.261 2.146 8.906 1.00 96.88 173 GLN A N 1
ATOM 1397 C CA . GLN A 1 173 ? 7.767 0.784 9.068 1.00 96.88 173 GLN A CA 1
ATOM 1398 C C . GLN A 1 173 ? 7.493 0.129 7.711 1.00 96.88 173 GLN A C 1
ATOM 1400 O O . GLN A 1 173 ? 7.931 -1.003 7.507 1.00 96.88 173 GLN A O 1
ATOM 1405 N N . ASP A 1 174 ? 6.872 0.845 6.771 1.00 97.81 174 ASP A N 1
ATOM 1406 C CA . ASP A 1 174 ? 6.587 0.330 5.427 1.00 97.81 174 ASP A CA 1
ATOM 1407 C C . ASP A 1 174 ? 7.873 0.112 4.629 1.00 97.81 174 ASP A C 1
ATOM 1409 O O . ASP A 1 174 ? 8.040 -0.943 4.016 1.00 97.81 174 ASP A O 1
ATOM 1413 N N . VAL A 1 175 ? 8.830 1.048 4.701 1.00 98.00 175 VAL A N 1
ATOM 1414 C CA . VAL A 1 175 ? 10.155 0.888 4.069 1.00 98.00 175 VAL A CA 1
ATOM 1415 C C . VAL A 1 175 ? 10.862 -0.357 4.607 1.00 98.00 175 VAL A C 1
ATOM 1417 O O . VAL A 1 175 ? 11.369 -1.180 3.842 1.00 98.00 175 VAL A O 1
ATOM 1420 N N . THR A 1 176 ? 10.862 -0.530 5.930 1.00 97.56 176 THR A N 1
ATOM 1421 C CA . THR A 1 176 ? 11.479 -1.684 6.598 1.00 97.56 176 THR A CA 1
ATOM 1422 C C . THR A 1 176 ? 10.791 -2.989 6.199 1.00 97.56 176 THR A C 1
ATOM 1424 O O . THR A 1 176 ? 11.452 -3.975 5.871 1.00 97.56 176 THR A O 1
ATOM 1427 N N . MET A 1 177 ? 9.458 -3.009 6.226 1.00 96.38 177 MET A N 1
ATOM 1428 C CA . MET A 1 177 ? 8.657 -4.187 5.912 1.00 96.38 177 MET A CA 1
ATOM 1429 C C . MET A 1 177 ? 8.818 -4.595 4.450 1.00 96.38 177 MET A C 1
ATOM 1431 O O . MET A 1 177 ? 9.110 -5.756 4.173 1.00 96.38 177 MET A O 1
ATOM 1435 N N . HIS A 1 178 ? 8.706 -3.649 3.521 1.00 97.31 178 HIS A N 1
ATOM 1436 C CA . HIS A 1 178 ? 8.839 -3.928 2.098 1.00 97.31 178 HIS A CA 1
ATOM 1437 C C . HIS A 1 178 ? 10.247 -4.411 1.739 1.00 97.31 178 HIS A C 1
ATOM 1439 O O . HIS A 1 178 ? 10.380 -5.404 1.031 1.00 97.31 178 HIS A O 1
ATOM 1445 N N . SER A 1 179 ? 11.293 -3.805 2.312 1.00 97.06 179 SER A N 1
ATOM 1446 C CA . SER A 1 179 ? 12.678 -4.264 2.115 1.00 97.06 179 SER A CA 1
ATOM 1447 C C . SER A 1 179 ? 12.882 -5.706 2.587 1.00 97.06 179 SER A C 1
ATOM 1449 O O . SER A 1 179 ? 13.530 -6.505 1.911 1.00 97.06 179 SER A O 1
ATOM 1451 N N . LYS A 1 180 ? 12.295 -6.072 3.735 1.00 95.25 180 LYS A N 1
ATOM 1452 C CA . LYS A 1 180 ? 12.357 -7.441 4.268 1.00 95.25 180 LYS A CA 1
ATOM 1453 C C . LYS A 1 180 ? 11.576 -8.429 3.404 1.00 95.25 180 LYS A C 1
ATOM 1455 O O . LYS A 1 180 ? 12.084 -9.519 3.161 1.00 95.25 180 LYS A O 1
ATOM 1460 N N . ILE A 1 181 ? 10.402 -8.044 2.898 1.00 94.44 181 ILE A N 1
ATOM 1461 C CA . ILE A 1 181 ? 9.606 -8.871 1.978 1.00 94.44 181 ILE A CA 1
ATOM 1462 C C . ILE A 1 181 ? 10.371 -9.110 0.674 1.00 94.44 181 ILE A C 1
ATOM 1464 O O . ILE A 1 181 ? 10.491 -10.265 0.265 1.00 94.44 181 ILE A O 1
ATOM 1468 N N . ILE A 1 182 ? 10.924 -8.052 0.066 1.00 94.75 182 ILE A N 1
ATOM 1469 C CA . ILE A 1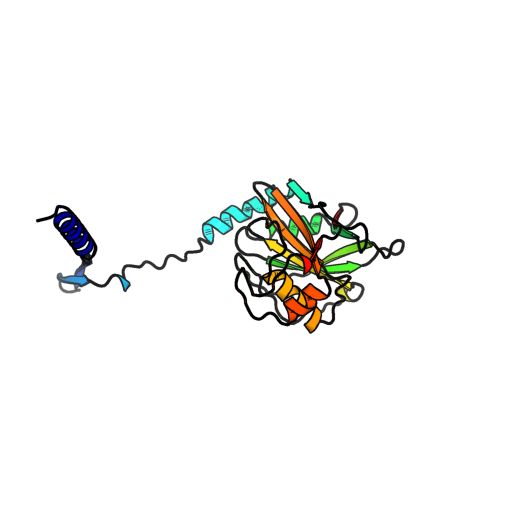 182 ? 11.748 -8.144 -1.147 1.00 94.75 182 ILE A CA 1
ATOM 1470 C C . ILE A 1 182 ? 12.917 -9.096 -0.912 1.00 94.75 182 ILE A C 1
ATOM 1472 O O . ILE A 1 182 ? 13.131 -10.014 -1.700 1.00 94.75 182 ILE A O 1
ATOM 1476 N N . HIS A 1 183 ? 13.647 -8.915 0.192 1.00 93.75 183 HIS A N 1
ATOM 1477 C CA . HIS A 1 183 ? 14.817 -9.731 0.488 1.00 93.75 183 HIS A CA 1
ATOM 1478 C C . HIS A 1 183 ? 14.467 -11.214 0.684 1.00 93.75 183 HIS A C 1
ATOM 1480 O O . HIS A 1 183 ? 15.140 -12.082 0.130 1.00 93.75 183 HIS A O 1
ATOM 1486 N N . GLN A 1 184 ? 13.426 -11.507 1.466 1.00 92.00 184 GLN A N 1
ATOM 1487 C CA . GLN A 1 184 ? 13.032 -12.880 1.795 1.00 92.00 184 GLN A CA 1
ATOM 1488 C C . GLN A 1 184 ? 12.468 -13.635 0.590 1.00 92.00 184 GLN A C 1
ATOM 1490 O O . GLN A 1 184 ? 12.684 -14.838 0.475 1.00 92.00 184 GLN A O 1
ATOM 1495 N N . ASN A 1 185 ? 11.765 -12.935 -0.300 1.00 89.00 185 ASN A N 1
ATOM 1496 C CA . ASN A 1 185 ? 11.026 -13.548 -1.402 1.00 89.00 185 ASN A CA 1
ATOM 1497 C C . ASN A 1 185 ? 11.634 -13.291 -2.782 1.00 89.00 185 ASN A C 1
ATOM 1499 O O . ASN A 1 185 ? 11.036 -13.674 -3.784 1.00 89.00 185 ASN A O 1
ATOM 1503 N N . GLN A 1 186 ? 12.803 -12.646 -2.832 1.00 87.56 186 GLN A N 1
ATOM 1504 C CA . GLN A 1 186 ? 13.533 -12.327 -4.062 1.00 87.56 186 GLN A CA 1
ATOM 1505 C C . GLN A 1 186 ? 12.665 -11.584 -5.091 1.00 87.56 186 GLN A C 1
ATOM 1507 O O . GLN A 1 186 ? 12.722 -11.859 -6.287 1.00 87.56 186 GLN A O 1
ATOM 1512 N N . TRP A 1 187 ? 11.827 -10.656 -4.620 1.00 91.69 187 TRP A N 1
ATOM 1513 C CA . TRP A 1 187 ? 11.026 -9.817 -5.511 1.00 91.69 187 TRP A CA 1
ATOM 1514 C C . TRP A 1 187 ? 11.898 -8.812 -6.260 1.00 91.69 187 TRP A C 1
ATOM 1516 O O . TRP A 1 187 ? 12.934 -8.373 -5.763 1.00 91.69 187 TRP A O 1
ATOM 1526 N N . ASP A 1 188 ? 11.447 -8.408 -7.445 1.00 93.06 188 ASP A N 1
ATOM 1527 C CA . ASP A 1 188 ? 12.078 -7.323 -8.189 1.00 93.06 188 ASP A CA 1
ATOM 1528 C C . ASP A 1 188 ? 11.715 -5.979 -7.535 1.00 93.06 188 ASP A C 1
ATOM 1530 O O . ASP A 1 188 ? 10.553 -5.558 -7.558 1.00 93.06 188 ASP A O 1
ATOM 1534 N N . GLY A 1 189 ? 12.705 -5.310 -6.939 1.00 91.25 189 GLY A N 1
ATOM 1535 C CA . GLY A 1 189 ? 12.530 -4.015 -6.277 1.00 91.25 189 GLY A CA 1
ATOM 1536 C C . GLY A 1 189 ? 12.125 -2.884 -7.227 1.00 91.25 189 GLY A C 1
ATOM 1537 O O . GLY A 1 189 ? 11.490 -1.929 -6.791 1.00 91.25 189 GLY A O 1
ATOM 1538 N N . GLU A 1 190 ? 12.410 -3.003 -8.528 1.00 91.69 190 GLU A N 1
ATOM 1539 C CA . GLU A 1 190 ? 12.029 -1.989 -9.516 1.00 91.69 190 GLU A CA 1
ATOM 1540 C C . GLU A 1 190 ? 10.544 -2.088 -9.910 1.00 91.69 190 GLU A C 1
ATOM 1542 O O . GLU A 1 190 ? 9.957 -1.085 -10.333 1.00 91.69 190 GLU A O 1
ATOM 1547 N N . ARG A 1 191 ? 9.941 -3.280 -9.766 1.00 93.69 191 ARG A N 1
ATOM 1548 C CA . ARG A 1 191 ? 8.531 -3.586 -10.099 1.00 93.69 191 ARG A CA 1
ATOM 1549 C C . ARG A 1 191 ? 7.607 -3.663 -8.886 1.00 93.69 191 ARG A C 1
ATOM 1551 O O . ARG A 1 191 ? 6.389 -3.650 -9.038 1.00 93.69 191 ARG A O 1
ATOM 1558 N N . SER A 1 192 ? 8.171 -3.822 -7.695 1.00 95.62 192 SER A N 1
ATOM 1559 C CA . SER A 1 192 ? 7.399 -3.978 -6.467 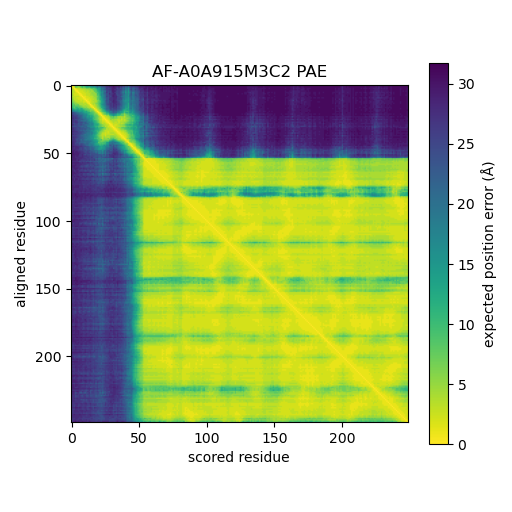1.00 95.62 192 SER A CA 1
ATOM 1560 C C . SER A 1 192 ? 7.081 -2.618 -5.863 1.00 95.62 192 SER A C 1
ATOM 1562 O O . SER A 1 192 ? 7.971 -1.785 -5.696 1.00 95.62 192 SER A O 1
ATOM 1564 N N . VAL A 1 193 ? 5.815 -2.404 -5.508 1.00 97.12 193 VAL A N 1
ATOM 1565 C CA . VAL A 1 193 ? 5.349 -1.146 -4.917 1.00 97.12 193 VAL A CA 1
ATOM 1566 C C . VAL A 1 193 ? 4.678 -1.338 -3.563 1.00 97.12 193 VAL A C 1
ATOM 1568 O O . VAL A 1 193 ? 4.256 -2.433 -3.181 1.00 97.12 193 VAL A O 1
ATOM 1571 N N . ILE A 1 194 ? 4.576 -0.236 -2.832 1.00 98.19 194 ILE A N 1
ATOM 1572 C CA . ILE A 1 194 ? 3.772 -0.101 -1.624 1.00 98.19 194 ILE A CA 1
ATOM 1573 C C . ILE A 1 194 ? 2.659 0.884 -1.950 1.00 98.19 194 ILE A C 1
ATOM 1575 O O . ILE A 1 194 ? 2.931 2.044 -2.257 1.00 98.19 194 ILE A O 1
ATOM 1579 N N . VAL A 1 195 ? 1.409 0.437 -1.888 1.00 98.19 195 VAL A N 1
ATOM 1580 C CA . VAL A 1 195 ? 0.253 1.319 -2.078 1.00 98.19 195 VAL A CA 1
ATOM 1581 C C . VAL A 1 195 ? -0.383 1.611 -0.727 1.00 98.19 195 VAL A C 1
ATOM 1583 O O . VAL A 1 195 ? -0.917 0.718 -0.066 1.00 98.19 195 VAL A O 1
ATOM 1586 N N . THR A 1 196 ? -0.355 2.875 -0.323 1.00 98.38 196 THR A N 1
ATOM 1587 C CA . THR A 1 196 ? -1.014 3.335 0.896 1.00 98.38 196 THR A CA 1
ATOM 1588 C C . THR A 1 196 ? -2.434 3.789 0.570 1.00 98.38 196 THR A C 1
ATOM 1590 O O . THR A 1 196 ? -2.668 4.518 -0.391 1.00 98.38 196 THR A O 1
ATOM 1593 N N . CYS A 1 197 ? -3.402 3.335 1.364 1.00 98.19 197 CYS A N 1
ATOM 1594 C CA . CYS A 1 197 ? -4.821 3.662 1.240 1.00 98.19 197 CYS A CA 1
ATOM 1595 C C . CYS A 1 197 ? -5.292 4.397 2.502 1.00 98.19 197 CYS A C 1
ATOM 1597 O O . CYS A 1 197 ? -5.673 3.777 3.496 1.00 98.19 197 CYS A O 1
ATOM 1599 N N . SER A 1 198 ? -5.243 5.727 2.475 1.00 98.19 198 SER A N 1
ATOM 1600 C CA . SER A 1 198 ? -5.543 6.603 3.609 1.00 98.19 198 SER A CA 1
ATOM 1601 C C . SER A 1 198 ? -7.015 6.913 3.765 1.00 98.19 198 SER A C 1
ATOM 1603 O O . SER A 1 198 ? -7.672 7.316 2.807 1.00 98.19 198 SER A O 1
ATOM 1605 N N . PHE A 1 199 ? -7.510 6.860 5.000 1.00 97.62 199 PHE A N 1
ATOM 1606 C CA . PHE A 1 199 ? -8.831 7.388 5.325 1.00 97.62 199 PHE A CA 1
ATOM 1607 C C . PHE A 1 199 ? -8.787 8.890 5.615 1.00 97.62 199 PHE A C 1
ATOM 1609 O O . PHE A 1 199 ? -8.491 9.326 6.722 1.00 97.62 199 PHE A O 1
ATOM 1616 N N . THR A 1 200 ? -9.162 9.686 4.621 1.00 96.00 200 THR A N 1
ATOM 1617 C CA . THR A 1 200 ? -9.404 11.133 4.731 1.00 96.00 200 THR A CA 1
ATOM 1618 C C . THR A 1 200 ? -10.873 11.403 5.094 1.00 96.00 200 THR A C 1
ATOM 1620 O O . THR A 1 200 ? -11.713 10.514 4.950 1.00 96.00 200 THR A O 1
ATOM 1623 N N . PRO A 1 201 ? -11.273 12.581 5.602 1.00 94.88 201 PRO A N 1
ATOM 1624 C CA . PRO A 1 201 ? -12.681 12.852 5.914 1.00 94.88 201 PRO A CA 1
ATOM 1625 C C . PRO A 1 201 ? -13.612 12.600 4.709 1.00 94.88 201 PRO A C 1
ATOM 1627 O O . PRO A 1 201 ? -13.457 13.204 3.651 1.00 94.88 201 PRO A O 1
ATOM 1630 N N . GLY A 1 202 ? -14.552 11.657 4.850 1.00 94.38 202 GLY A N 1
ATOM 1631 C CA . GLY A 1 202 ? -15.534 11.301 3.811 1.00 94.38 202 GLY A CA 1
ATOM 1632 C C . GLY A 1 202 ? -14.984 10.613 2.551 1.00 94.38 202 GLY A C 1
ATOM 1633 O O . GLY A 1 202 ? -15.752 10.338 1.636 1.00 94.38 202 GLY A O 1
ATOM 1634 N N . SER A 1 203 ? -13.686 10.319 2.489 1.00 97.12 203 SER A N 1
ATOM 1635 C CA . SER A 1 203 ? -13.015 9.874 1.263 1.00 97.12 203 SER A CA 1
ATOM 1636 C C . SER A 1 203 ? -11.887 8.874 1.544 1.00 97.12 203 SER A C 1
ATOM 1638 O O . SER A 1 203 ? -11.683 8.446 2.691 1.00 97.12 203 SER A O 1
ATOM 1640 N N . VAL A 1 204 ? -11.214 8.450 0.474 1.00 98.00 204 VAL A N 1
ATOM 1641 C CA . VAL A 1 204 ? -9.965 7.686 0.495 1.00 98.00 204 VAL A CA 1
ATOM 1642 C C . VAL A 1 204 ? -8.938 8.374 -0.399 1.00 98.00 204 VAL A C 1
ATOM 1644 O O . VAL A 1 204 ? -9.264 8.755 -1.521 1.00 98.00 204 VAL A O 1
ATOM 1647 N N . SER A 1 205 ? -7.701 8.484 0.075 1.00 97.69 205 SER A N 1
ATOM 1648 C CA . SER A 1 205 ? -6.552 8.927 -0.721 1.00 97.69 205 SER A CA 1
ATOM 1649 C C . SER A 1 205 ? -5.596 7.757 -0.935 1.00 97.69 205 SER A C 1
ATOM 1651 O O . SER A 1 205 ? -5.320 6.995 -0.006 1.00 97.69 205 SER A O 1
ATOM 1653 N N . LEU A 1 206 ? -5.124 7.581 -2.165 1.00 97.69 206 LEU A N 1
ATOM 1654 C CA . LEU A 1 206 ? -4.177 6.542 -2.543 1.00 97.69 206 LEU A CA 1
ATOM 1655 C C . LEU A 1 206 ? -2.850 7.151 -2.972 1.00 97.69 206 LEU A C 1
ATOM 1657 O O . LEU A 1 206 ? -2.832 8.046 -3.813 1.00 97.69 206 LEU A O 1
ATOM 1661 N N . THR A 1 207 ? -1.745 6.598 -2.482 1.00 97.56 207 THR A N 1
ATOM 1662 C CA . THR A 1 207 ? -0.406 6.913 -2.995 1.00 97.56 207 THR A CA 1
ATOM 1663 C C . THR A 1 207 ? 0.379 5.628 -3.205 1.00 97.56 207 THR A C 1
ATOM 1665 O O . THR A 1 207 ? 0.350 4.736 -2.359 1.00 97.56 207 THR A O 1
ATOM 1668 N N . ALA A 1 208 ? 1.068 5.518 -4.338 1.00 96.81 208 ALA A N 1
ATOM 1669 C CA . ALA A 1 208 ? 1.941 4.391 -4.634 1.00 96.81 208 ALA A CA 1
ATOM 1670 C C . ALA A 1 208 ? 3.405 4.8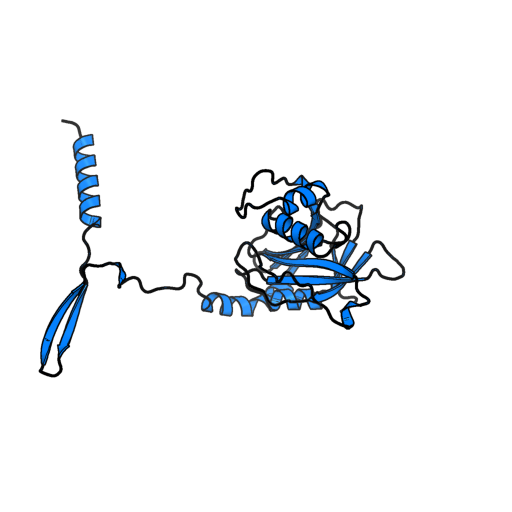19 -4.515 1.00 96.81 208 ALA A C 1
ATOM 1672 O O . ALA A 1 208 ? 3.803 5.868 -5.023 1.00 96.81 208 ALA A O 1
ATOM 1673 N N . TYR A 1 209 ? 4.204 3.986 -3.857 1.00 97.00 209 TYR A N 1
ATOM 1674 C CA . TYR A 1 209 ? 5.621 4.214 -3.619 1.00 97.00 209 TYR A CA 1
ATOM 1675 C C . TYR A 1 209 ? 6.447 3.029 -4.092 1.00 97.00 209 TYR A C 1
ATOM 1677 O O . TYR A 1 209 ? 6.010 1.881 -4.024 1.00 97.00 209 TYR A O 1
ATOM 1685 N N . ARG A 1 210 ? 7.682 3.311 -4.483 1.00 95.81 210 ARG A N 1
ATOM 1686 C CA . ARG A 1 210 ? 8.728 2.327 -4.738 1.00 95.81 210 ARG A CA 1
ATOM 1687 C C . ARG A 1 210 ? 9.944 2.661 -3.889 1.00 95.81 210 ARG A C 1
ATOM 1689 O O . ARG A 1 210 ? 10.198 3.833 -3.613 1.00 95.81 210 ARG A O 1
ATOM 1696 N N . LEU A 1 211 ? 10.691 1.648 -3.463 1.00 96.94 211 LEU A N 1
ATOM 1697 C CA . LEU A 1 211 ? 11.940 1.880 -2.742 1.00 96.94 211 LEU A CA 1
ATOM 1698 C C . LEU A 1 211 ? 13.074 2.209 -3.699 1.00 96.94 211 LEU A C 1
ATOM 1700 O O . LEU A 1 211 ? 13.214 1.604 -4.757 1.00 96.94 211 LEU A O 1
ATOM 1704 N N . THR A 1 212 ? 13.924 3.136 -3.280 1.00 96.69 212 THR A N 1
ATOM 1705 C CA . THR A 1 212 ? 15.217 3.346 -3.924 1.00 96.69 212 THR A CA 1
ATOM 1706 C C . THR A 1 212 ? 16.210 2.281 -3.439 1.00 96.69 212 THR A C 1
ATOM 1708 O O . THR A 1 212 ? 16.010 1.693 -2.369 1.00 96.69 212 THR A O 1
ATOM 1711 N N . PRO A 1 213 ? 17.329 2.049 -4.152 1.00 96.56 213 PRO A N 1
ATOM 1712 C CA . PRO A 1 213 ? 18.361 1.118 -3.692 1.00 96.56 213 PRO A CA 1
ATOM 1713 C C . PRO A 1 213 ? 18.885 1.439 -2.282 1.00 96.56 213 PRO A C 1
ATOM 1715 O O . PRO A 1 213 ? 19.108 0.535 -1.479 1.00 96.56 213 PRO A O 1
ATOM 1718 N N . SER A 1 214 ? 19.021 2.725 -1.940 1.00 97.50 214 SER A N 1
ATOM 1719 C CA . SER A 1 214 ? 19.424 3.150 -0.593 1.00 97.50 214 SER A CA 1
ATOM 1720 C C . SER A 1 214 ? 18.354 2.851 0.458 1.00 97.50 214 SER A C 1
ATOM 1722 O O . SER A 1 214 ? 18.685 2.404 1.555 1.00 97.50 214 SER A O 1
ATOM 1724 N N . GLY A 1 215 ? 17.075 3.045 0.126 1.00 97.75 215 GLY A N 1
ATOM 1725 C CA . GLY A 1 215 ? 15.966 2.701 1.011 1.00 97.75 215 GLY A CA 1
ATOM 1726 C C . GLY A 1 215 ? 15.833 1.208 1.263 1.00 97.75 215 GLY A C 1
ATOM 1727 O O . GLY A 1 215 ? 15.580 0.811 2.401 1.00 97.75 215 GLY A O 1
ATOM 1728 N N . TYR A 1 216 ? 16.068 0.389 0.236 1.00 97.81 216 TYR A N 1
ATOM 1729 C CA . TYR A 1 216 ? 16.123 -1.064 0.363 1.00 97.81 216 TYR A CA 1
ATOM 1730 C C . TYR A 1 216 ? 17.233 -1.510 1.327 1.00 97.81 216 TYR A C 1
ATOM 1732 O O . TYR A 1 216 ? 16.970 -2.251 2.278 1.00 97.81 216 TYR A O 1
ATOM 1740 N N . GLU A 1 217 ? 18.461 -1.018 1.134 1.00 97.56 217 GLU A N 1
ATOM 1741 C CA . GLU A 1 217 ? 19.593 -1.359 2.005 1.00 97.56 217 GLU A CA 1
ATOM 1742 C C . GLU A 1 217 ? 19.371 -0.893 3.448 1.00 97.56 217 GLU A C 1
ATOM 1744 O O . GLU A 1 217 ? 19.635 -1.633 4.401 1.00 97.56 217 GLU A O 1
ATOM 1749 N N . TRP A 1 218 ? 18.825 0.309 3.636 1.00 98.00 218 TRP A N 1
ATOM 1750 C CA . TRP A 1 218 ? 18.480 0.794 4.967 1.00 98.00 218 TRP A CA 1
ATOM 1751 C C . TRP A 1 218 ? 17.389 -0.069 5.620 1.00 98.00 218 TRP A C 1
ATOM 1753 O O . TRP A 1 218 ? 17.563 -0.549 6.742 1.00 98.00 218 TRP A O 1
ATOM 1763 N N . GLY A 1 219 ? 16.279 -0.315 4.919 1.00 97.25 219 GLY A N 1
ATOM 1764 C CA . GLY A 1 219 ? 15.121 -1.022 5.465 1.00 97.25 219 GLY A CA 1
ATOM 1765 C C . GLY A 1 219 ? 15.406 -2.490 5.777 1.00 97.25 219 GLY A C 1
ATOM 1766 O O . GLY A 1 219 ? 14.899 -3.024 6.767 1.00 97.25 219 GLY A O 1
ATOM 1767 N N . ARG A 1 220 ? 16.264 -3.144 4.986 1.00 95.88 220 ARG A N 1
ATOM 1768 C CA . ARG A 1 220 ? 16.709 -4.519 5.242 1.00 95.88 220 ARG A CA 1
ATOM 1769 C C . ARG A 1 220 ? 17.492 -4.631 6.551 1.00 95.88 220 ARG A C 1
ATOM 1771 O O . ARG A 1 220 ? 17.299 -5.598 7.289 1.00 95.88 220 ARG A O 1
ATOM 1778 N N . ASN A 1 221 ? 18.337 -3.645 6.844 1.00 96.62 221 ASN A N 1
ATOM 1779 C CA . ASN A 1 221 ? 19.197 -3.627 8.027 1.00 96.62 221 ASN A CA 1
ATOM 1780 C C . ASN A 1 221 ? 18.523 -3.000 9.261 1.00 96.62 221 ASN A C 1
ATOM 1782 O O . ASN A 1 221 ? 19.006 -3.173 10.381 1.00 96.62 221 ASN A O 1
ATOM 1786 N N . ASN A 1 222 ? 17.398 -2.297 9.090 1.00 96.31 222 ASN A N 1
ATOM 1787 C CA . ASN A 1 222 ? 16.708 -1.639 10.192 1.00 96.31 222 ASN A CA 1
ATOM 1788 C C . ASN A 1 222 ? 16.054 -2.638 11.174 1.00 96.31 222 ASN A C 1
ATOM 1790 O O . ASN A 1 222 ? 15.275 -3.532 10.805 1.00 96.31 222 ASN A O 1
ATOM 1794 N N . THR A 1 223 ? 16.332 -2.437 12.462 1.00 93.75 223 THR A N 1
ATOM 1795 C CA . THR A 1 223 ? 15.773 -3.200 13.590 1.00 93.75 223 THR A CA 1
ATOM 1796 C C . THR A 1 223 ? 14.884 -2.356 14.502 1.00 93.75 223 THR A C 1
ATOM 1798 O O . THR A 1 223 ? 14.090 -2.924 15.256 1.00 93.75 223 THR A O 1
ATOM 1801 N N . ASP A 1 224 ? 14.969 -1.027 14.410 1.00 92.06 224 ASP A N 1
ATOM 1802 C CA . ASP A 1 224 ? 14.169 -0.103 15.207 1.00 92.06 224 ASP A CA 1
ATOM 1803 C C . ASP A 1 224 ? 12.746 0.005 14.638 1.00 92.06 224 ASP A C 1
ATOM 1805 O O . ASP A 1 224 ? 12.541 0.240 13.445 1.00 92.06 224 ASP A O 1
ATOM 1809 N N . LYS A 1 225 ? 11.755 -0.201 15.511 1.00 87.62 225 LYS A N 1
ATOM 1810 C CA . LYS A 1 225 ? 10.320 -0.176 15.187 1.00 87.62 225 LYS A CA 1
ATOM 1811 C C . LYS A 1 225 ? 9.643 1.144 15.572 1.00 87.62 225 LYS A C 1
ATOM 1813 O O . LYS A 1 225 ? 8.425 1.257 15.438 1.00 87.62 225 LYS A O 1
ATOM 1818 N N . GLY A 1 226 ? 10.398 2.108 16.099 1.00 89.75 226 GLY A N 1
ATOM 1819 C CA . GLY A 1 226 ? 9.900 3.436 16.428 1.00 89.75 226 GLY A CA 1
ATOM 1820 C C . GLY A 1 226 ? 9.494 4.241 15.191 1.00 89.75 226 GLY A C 1
ATOM 1821 O O . GLY A 1 226 ? 9.797 3.882 14.058 1.00 89.75 226 GLY A O 1
ATOM 1822 N N . ASN A 1 227 ? 8.821 5.370 15.421 1.00 89.38 227 ASN A N 1
ATOM 1823 C CA . ASN A 1 227 ? 8.375 6.267 14.346 1.00 89.38 227 ASN A CA 1
ATOM 1824 C C . ASN A 1 227 ? 9.500 7.123 13.748 1.00 89.38 227 ASN A C 1
ATOM 1826 O O . ASN A 1 227 ? 9.329 7.663 12.663 1.00 89.38 227 ASN A O 1
ATOM 1830 N N . ASN A 1 228 ? 10.632 7.255 14.445 1.00 93.00 228 ASN A N 1
ATOM 1831 C CA . ASN A 1 228 ? 11.792 8.031 13.999 1.00 93.00 228 ASN A CA 1
ATOM 1832 C C . ASN A 1 228 ? 13.078 7.199 14.135 1.00 93.00 228 ASN A C 1
ATOM 1834 O O . ASN A 1 228 ? 13.938 7.534 14.955 1.00 93.00 228 ASN A O 1
ATOM 1838 N N . PRO A 1 229 ? 13.201 6.085 13.392 1.00 95.50 229 PRO A N 1
ATOM 1839 C CA . PRO A 1 229 ? 14.371 5.230 13.482 1.00 95.50 229 PRO A CA 1
ATOM 1840 C C . PRO A 1 229 ? 15.599 5.928 12.894 1.00 95.50 229 PRO A C 1
ATOM 1842 O O . PRO A 1 229 ? 15.518 6.716 11.945 1.00 95.50 229 PRO A O 1
ATOM 1845 N N . LYS A 1 230 ? 16.769 5.630 13.461 1.00 94.88 230 LYS A N 1
ATOM 1846 C CA . LYS A 1 230 ? 18.028 6.259 13.053 1.00 94.88 230 LYS A CA 1
ATOM 1847 C C . LYS A 1 230 ? 18.318 6.005 11.567 1.00 94.88 230 LYS A C 1
ATOM 1849 O O . LYS A 1 230 ? 18.325 4.868 11.098 1.00 94.88 230 LYS A O 1
ATOM 1854 N N . GLY A 1 231 ? 18.631 7.078 10.844 1.00 95.19 231 GLY A N 1
ATOM 1855 C CA . GLY A 1 231 ? 19.050 7.016 9.443 1.00 95.19 231 GLY A CA 1
ATOM 1856 C C . GLY A 1 231 ? 17.912 6.912 8.429 1.00 95.19 231 GLY A C 1
ATOM 1857 O O . GLY A 1 231 ? 18.208 6.834 7.246 1.00 95.19 231 GLY A O 1
ATOM 1858 N N . TYR A 1 232 ? 16.643 6.932 8.851 1.00 97.62 232 TYR A N 1
ATOM 1859 C CA . TYR A 1 232 ? 15.522 7.062 7.920 1.00 97.62 232 TYR A CA 1
ATOM 1860 C C . TYR A 1 232 ? 15.564 8.421 7.202 1.00 97.62 232 TYR A C 1
ATOM 1862 O O . TYR A 1 232 ? 15.730 9.459 7.846 1.00 97.62 232 TYR A O 1
ATOM 1870 N N . LEU A 1 233 ? 15.399 8.410 5.877 1.00 97.12 233 LEU A N 1
ATOM 1871 C CA . LEU A 1 233 ? 15.433 9.598 5.026 1.00 97.12 233 LEU A CA 1
ATOM 1872 C C . LEU A 1 233 ? 14.327 9.537 3.957 1.00 97.12 233 LEU A C 1
ATOM 1874 O O . LEU A 1 233 ? 14.042 8.453 3.446 1.00 97.12 233 LEU A O 1
ATOM 1878 N N . PRO A 1 234 ? 13.758 10.683 3.533 1.00 95.81 234 PRO A N 1
ATOM 1879 C CA . PRO A 1 234 ? 12.796 10.729 2.426 1.00 95.81 234 PRO A CA 1
ATOM 1880 C C . PRO A 1 234 ? 13.342 10.224 1.081 1.00 95.81 234 PRO A C 1
ATOM 1882 O O . PRO A 1 234 ? 12.573 9.828 0.219 1.00 95.81 234 PRO A O 1
ATOM 1885 N N . SER A 1 235 ? 14.666 10.184 0.900 1.00 96.50 235 SER A N 1
ATOM 1886 C CA . SER A 1 235 ? 15.318 9.636 -0.299 1.00 96.50 235 SER A CA 1
ATOM 1887 C C . SER A 1 235 ? 15.265 8.104 -0.401 1.00 96.50 235 SER A C 1
ATOM 1889 O O . SER A 1 235 ? 15.741 7.538 -1.386 1.00 96.50 235 SER A O 1
ATOM 1891 N N . HIS A 1 236 ? 14.718 7.416 0.606 1.00 97.88 236 HIS A N 1
ATOM 1892 C CA . HIS A 1 236 ? 14.572 5.956 0.630 1.00 97.88 236 HIS A CA 1
ATOM 1893 C C . HIS A 1 236 ? 13.443 5.433 -0.263 1.00 97.88 236 HIS A C 1
ATOM 1895 O O . HIS A 1 236 ? 13.344 4.231 -0.508 1.00 97.88 236 HIS A O 1
ATOM 1901 N N . TYR A 1 237 ? 12.579 6.313 -0.747 1.00 96.44 237 TYR A N 1
ATOM 1902 C CA . TYR A 1 237 ? 11.468 5.948 -1.604 1.00 96.44 237 TYR A CA 1
ATOM 1903 C C . TYR A 1 237 ? 11.201 7.053 -2.614 1.00 96.44 237 TYR A C 1
ATOM 1905 O O . TYR A 1 237 ? 11.654 8.188 -2.483 1.00 96.44 237 TYR A O 1
ATOM 1913 N N . GLU A 1 238 ? 10.433 6.703 -3.626 1.00 95.31 238 GLU A N 1
ATOM 1914 C CA . GLU A 1 238 ? 9.910 7.626 -4.616 1.00 95.31 238 GLU A CA 1
ATOM 1915 C C . GLU A 1 238 ? 8.455 7.278 -4.910 1.00 95.31 238 GLU A C 1
ATOM 1917 O O . GLU A 1 238 ? 8.045 6.120 -4.796 1.00 95.31 238 GLU A O 1
ATOM 1922 N N . LYS A 1 239 ? 7.658 8.289 -5.250 1.00 95.25 239 LYS A N 1
ATOM 1923 C CA . LYS A 1 239 ? 6.284 8.071 -5.696 1.00 95.25 239 LYS A CA 1
ATOM 1924 C C . LYS A 1 239 ? 6.289 7.542 -7.126 1.00 95.25 239 LYS A C 1
ATOM 1926 O O . LYS A 1 239 ? 7.111 7.955 -7.944 1.00 95.25 239 LYS A O 1
ATOM 1931 N N . VAL A 1 240 ? 5.350 6.653 -7.421 1.00 95.12 240 VAL A N 1
ATOM 1932 C CA . VAL A 1 240 ? 5.182 6.053 -8.749 1.00 95.12 240 VAL A CA 1
ATOM 1933 C C . VAL A 1 240 ? 3.770 6.272 -9.271 1.00 95.12 240 VAL A C 1
ATOM 1935 O O . VAL A 1 240 ? 2.820 6.406 -8.498 1.00 95.12 240 VAL A O 1
ATOM 1938 N N . GLN A 1 241 ? 3.633 6.295 -10.596 1.00 96.00 241 GLN A N 1
ATOM 1939 C CA . GLN A 1 241 ? 2.352 6.551 -11.238 1.00 96.00 241 GLN A CA 1
ATOM 1940 C C . GLN A 1 241 ? 1.383 5.401 -10.968 1.00 96.00 241 GLN A C 1
ATOM 1942 O O . GLN A 1 241 ? 1.655 4.244 -11.299 1.00 96.00 241 GLN A O 1
ATOM 1947 N N . MET A 1 242 ? 0.212 5.739 -10.433 1.00 95.44 242 MET A N 1
ATOM 1948 C CA . MET A 1 242 ? -0.904 4.813 -10.306 1.00 95.44 242 MET A CA 1
ATOM 1949 C C . MET A 1 242 ? -2.167 5.416 -10.912 1.00 95.44 242 MET A C 1
ATOM 1951 O O . MET A 1 242 ? -2.426 6.608 -10.784 1.00 95.44 242 MET A O 1
ATOM 1955 N N . LEU A 1 243 ? -2.965 4.585 -11.574 1.00 96.69 243 LEU A N 1
ATOM 1956 C CA . LEU A 1 243 ? -4.241 4.959 -12.170 1.00 96.69 243 LEU A CA 1
ATOM 1957 C C . LEU A 1 243 ? -5.330 3.993 -11.713 1.00 96.69 243 LEU A C 1
ATOM 1959 O O . LEU A 1 243 ? -5.087 2.803 -11.517 1.00 96.69 243 LEU A O 1
ATOM 1963 N N . LEU A 1 244 ? -6.552 4.503 -11.582 1.00 97.31 244 LEU A N 1
ATOM 1964 C CA . LEU A 1 244 ? -7.726 3.672 -11.335 1.00 97.31 244 LEU A CA 1
ATOM 1965 C C . LEU A 1 244 ? -8.438 3.371 -12.647 1.00 97.31 244 LEU A C 1
ATOM 1967 O O . LEU A 1 244 ? -8.655 4.274 -13.454 1.00 97.31 244 LEU A O 1
ATOM 1971 N N . SER A 1 245 ? -8.859 2.123 -12.829 1.00 96.81 245 SER A N 1
ATOM 1972 C CA . SER A 1 245 ? -9.542 1.688 -14.048 1.00 96.81 245 SER A CA 1
ATOM 1973 C C . SER A 1 245 ? -10.867 0.995 -13.749 1.00 96.81 245 SER A C 1
ATOM 1975 O O . SER A 1 245 ? -10.991 0.247 -12.782 1.00 96.81 245 SER A O 1
ATOM 1977 N N . ASP A 1 246 ? -11.848 1.245 -14.615 1.00 95.56 246 ASP A N 1
ATOM 1978 C CA . ASP A 1 246 ? -13.107 0.495 -14.708 1.00 95.56 246 ASP A CA 1
ATOM 1979 C C . ASP A 1 246 ? -13.119 -0.440 -15.937 1.00 95.56 246 ASP A C 1
ATOM 1981 O O . ASP A 1 246 ? -14.131 -1.067 -16.232 1.00 95.56 246 ASP A O 1
ATOM 1985 N N . ARG A 1 247 ? -12.014 -0.515 -16.698 1.00 93.19 247 ARG A N 1
ATOM 1986 C CA . ARG A 1 247 ? -11.950 -1.274 -17.963 1.00 93.19 247 ARG A CA 1
ATOM 1987 C C . ARG A 1 247 ? -11.848 -2.784 -17.766 1.00 93.19 247 ARG A C 1
ATOM 1989 O O . ARG A 1 247 ? -12.181 -3.535 -18.675 1.00 93.19 247 ARG A O 1
ATOM 1996 N N . PHE A 1 248 ? -11.353 -3.217 -16.613 1.00 93.50 248 PHE A N 1
ATOM 1997 C CA . PHE A 1 248 ? -11.203 -4.622 -16.262 1.00 93.50 248 PHE A CA 1
ATOM 1998 C C . PHE A 1 248 ? -11.491 -4.829 -14.775 1.00 93.50 248 PHE A C 1
ATOM 2000 O O . PHE A 1 248 ? -11.514 -3.867 -14.002 1.00 93.50 248 PHE A O 1
ATOM 2007 N N . LEU A 1 249 ? -11.743 -6.087 -14.415 1.00 87.38 249 LEU A N 1
ATOM 2008 C CA . LEU A 1 249 ? -12.110 -6.529 -13.072 1.00 87.38 249 LEU A CA 1
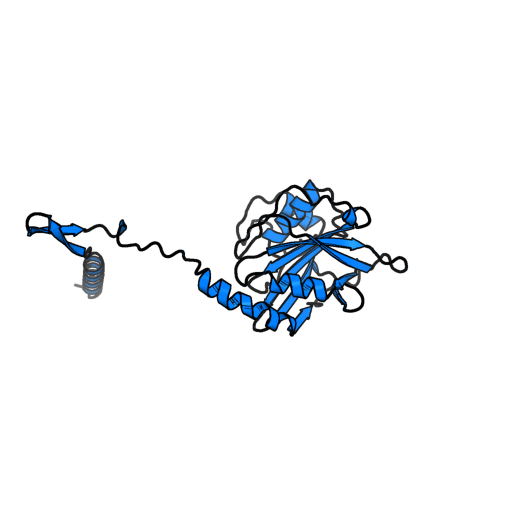ATOM 2009 C C . LEU A 1 249 ? -11.002 -7.353 -12.427 1.00 87.38 249 LEU A C 1
ATOM 2011 O O . LEU A 1 249 ? -10.216 -7.972 -13.182 1.00 87.38 249 LEU A O 1
#